Protein AF-A0A368Y839-F1 (afdb_monomer)

Organism: NCBI:txid545864

Radius of gyration: 21.65 Å; Cα contacts (8 Å, |Δi|>4): 217; chains: 1; bounding box: 53×49×55 Å

pLDDT: mean 88.5, std 9.34, range [41.69, 97.88]

Solvent-accessible surface area (backbone atoms only — not comparable to full-atom values): 11152 Å² total; per-residue (Å²): 129,53,71,69,50,65,66,44,42,80,58,45,53,60,52,37,51,54,13,43,49,46,22,47,50,38,22,49,54,10,44,69,54,5,47,62,51,4,51,52,36,11,57,40,46,46,76,68,96,53,79,86,80,58,61,70,68,59,59,51,47,18,53,52,30,47,51,50,36,52,47,36,63,68,52,53,53,68,57,48,27,48,42,42,64,68,70,41,58,79,94,58,62,52,53,54,59,52,25,43,18,52,28,47,11,38,45,40,15,25,56,40,14,54,45,45,34,52,26,54,54,38,42,73,73,68,44,82,62,29,66,61,53,41,55,50,45,54,56,51,52,43,54,53,34,31,65,55,45,45,63,32,34,82,64,70,28,78,25,38,50,39,47,48,53,59,52,42,73,71,45,91,45,72,68,44,33,52,52,53,50,52,52,54,51,51,51,52,50,49,52,52,48,53,50,53,51,51,53,51,51,53,51,51,54,49,52,57,54,52,59,59,71,73,60,126

Structure (mmCIF, N/CA/C/O backbone):
data_AF-A0A368Y839-F1
#
_entry.id   AF-A0A368Y839-F1
#
loop_
_atom_site.group_PDB
_atom_site.id
_atom_site.type_symbol
_atom_site.label_atom_id
_atom_site.label_alt_id
_atom_site.label_comp_id
_atom_site.label_asym_id
_atom_site.label_entity_id
_atom_site.label_seq_id
_atom_site.pdbx_PDB_ins_code
_atom_site.Cartn_x
_atom_site.Cartn_y
_atom_site.Cartn_z
_atom_site.occupancy
_atom_site.B_iso_or_equiv
_atom_site.auth_seq_id
_atom_site.auth_comp_id
_atom_site.auth_asym_id
_atom_site.auth_atom_id
_atom_site.pdbx_PDB_model_num
ATOM 1 N N . MET A 1 1 ? -29.069 7.620 16.663 1.00 74.31 1 MET A N 1
ATOM 2 C CA . MET A 1 1 ? -27.823 7.552 17.455 1.00 74.31 1 MET A CA 1
ATOM 3 C C . MET A 1 1 ? -28.184 7.674 18.919 1.00 74.31 1 MET A C 1
ATOM 5 O O . MET A 1 1 ? -28.973 8.555 19.243 1.00 74.31 1 MET A O 1
ATOM 9 N N . THR A 1 2 ? -27.661 6.806 19.779 1.00 88.62 2 THR A N 1
ATOM 10 C CA . THR A 1 2 ? -27.905 6.905 21.225 1.00 88.62 2 THR A CA 1
ATOM 11 C C . THR A 1 2 ? -26.911 7.850 21.912 1.00 88.62 2 THR A C 1
ATOM 13 O O . THR A 1 2 ? -25.874 8.217 21.353 1.00 88.62 2 THR A O 1
ATOM 16 N N . GLN A 1 3 ? -27.207 8.216 23.161 1.00 89.25 3 GLN A N 1
ATOM 17 C CA . GLN A 1 3 ? -26.300 8.982 24.022 1.00 89.25 3 GLN A CA 1
ATOM 18 C C . GLN A 1 3 ? -24.966 8.250 24.267 1.00 89.25 3 GLN A C 1
ATOM 20 O O . GLN A 1 3 ? -23.930 8.902 24.372 1.00 89.25 3 GLN A O 1
ATOM 25 N N . ALA A 1 4 ? -24.965 6.911 24.271 1.00 87.62 4 ALA A N 1
ATOM 26 C CA . ALA A 1 4 ? -23.755 6.105 24.438 1.00 87.62 4 ALA A CA 1
ATOM 27 C C . ALA A 1 4 ? -22.767 6.299 23.274 1.00 87.62 4 ALA A C 1
ATOM 29 O O . ALA A 1 4 ? -21.567 6.455 23.495 1.00 87.62 4 ALA A O 1
ATOM 30 N N . LEU A 1 5 ? -23.264 6.366 22.034 1.00 89.38 5 LEU A N 1
ATOM 31 C CA . LEU A 1 5 ? -22.425 6.654 20.868 1.00 89.38 5 LEU A CA 1
ATOM 32 C C . LEU A 1 5 ? -21.854 8.077 20.924 1.00 89.38 5 LEU A C 1
ATOM 34 O O . LEU A 1 5 ? -20.666 8.272 20.676 1.00 89.38 5 LEU A O 1
ATOM 38 N N . LEU A 1 6 ? -22.677 9.062 21.293 1.00 90.81 6 LEU A N 1
ATOM 39 C CA . LEU A 1 6 ? -22.235 10.455 21.426 1.00 90.81 6 LEU A CA 1
ATOM 40 C C . LEU A 1 6 ? -21.144 10.620 22.493 1.00 90.81 6 LEU A C 1
ATOM 42 O O . LEU A 1 6 ? -20.219 11.400 22.294 1.00 90.81 6 LEU A O 1
ATOM 46 N N . GLN A 1 7 ? -21.208 9.856 23.585 1.00 92.19 7 GLN A N 1
ATOM 47 C CA . GLN A 1 7 ? -20.172 9.838 24.622 1.00 92.19 7 GLN A CA 1
ATOM 48 C C . GLN A 1 7 ? -18.902 9.089 24.193 1.00 92.19 7 GLN A C 1
ATOM 50 O O . GLN A 1 7 ? -17.809 9.429 24.642 1.00 92.19 7 GLN A O 1
ATOM 55 N N . ALA A 1 8 ? -19.019 8.092 23.311 1.00 89.94 8 ALA A N 1
ATOM 56 C CA . ALA A 1 8 ? -17.878 7.334 22.805 1.00 89.94 8 ALA A CA 1
ATOM 57 C C . ALA A 1 8 ? -17.066 8.103 21.745 1.00 89.94 8 ALA A C 1
ATOM 59 O O . ALA A 1 8 ? -15.846 7.943 21.673 1.00 89.94 8 ALA A O 1
ATOM 60 N N . LEU A 1 9 ? -17.716 8.949 20.934 1.00 92.38 9 LEU A N 1
ATOM 61 C CA . LEU A 1 9 ? -17.086 9.667 19.816 1.00 92.38 9 LEU A CA 1
ATOM 62 C C . LEU A 1 9 ? -15.871 10.536 20.209 1.00 92.38 9 LEU A C 1
ATOM 64 O O . LEU A 1 9 ? -14.848 10.418 19.533 1.00 92.38 9 LEU A O 1
ATOM 68 N N . PRO A 1 10 ? -15.906 11.352 21.283 1.00 94.88 10 PRO A N 1
ATOM 69 C CA . PRO A 1 10 ? -14.770 12.186 21.685 1.00 94.88 10 PRO A CA 1
ATOM 70 C C . PRO A 1 10 ? -13.495 11.401 22.003 1.00 94.88 10 PRO A C 1
ATOM 72 O O . PRO A 1 10 ? -12.397 11.922 21.828 1.00 94.88 10 PRO A O 1
ATOM 75 N N . VAL A 1 11 ? -13.628 10.150 22.451 1.00 93.94 11 VAL A N 1
ATOM 76 C CA . VAL A 1 11 ? -12.491 9.250 22.692 1.00 93.94 11 VAL A CA 1
ATOM 77 C C . VAL A 1 11 ? -12.131 8.498 21.414 1.00 93.94 11 VAL A C 1
ATOM 79 O O . VAL A 1 11 ? -10.960 8.386 21.064 1.00 93.94 11 VAL A O 1
ATOM 82 N N . PHE A 1 12 ? -13.137 8.010 20.688 1.00 93.88 12 PHE A N 1
ATOM 83 C CA . PHE A 1 12 ? -12.944 7.229 19.474 1.00 93.88 12 PHE A CA 1
ATOM 84 C C . PHE A 1 12 ? -12.209 8.010 18.385 1.00 93.88 12 PHE A C 1
ATOM 86 O O . PHE A 1 12 ? -11.223 7.510 17.855 1.00 93.88 12 PHE A O 1
ATOM 93 N N . VAL A 1 13 ? -12.653 9.226 18.060 1.00 94.69 13 VAL A N 1
ATOM 94 C CA . VAL A 1 13 ? -12.118 10.028 16.949 1.00 94.69 13 VAL A CA 1
ATOM 95 C C . VAL A 1 13 ? -10.601 10.254 17.050 1.00 94.69 13 VAL A C 1
ATOM 97 O O . VAL A 1 13 ? -9.902 9.928 16.088 1.00 94.69 13 VAL A O 1
ATOM 100 N N . PRO A 1 14 ? -10.034 10.748 18.171 1.00 95.56 14 PRO A N 1
ATOM 101 C CA . PRO A 1 14 ? -8.587 10.937 18.271 1.00 95.56 14 PRO A CA 1
ATOM 102 C C . PRO A 1 14 ? -7.818 9.610 1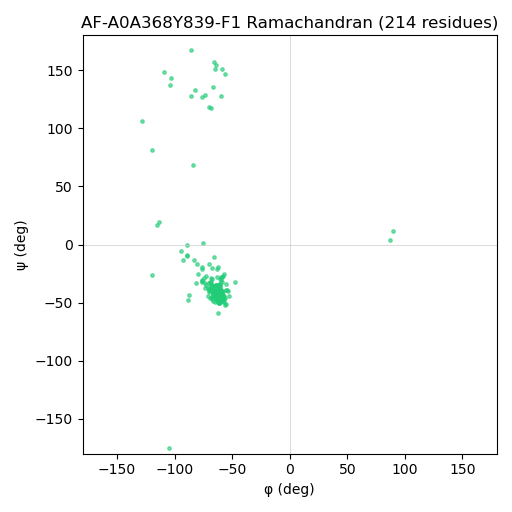8.286 1.00 95.56 14 PRO A C 1
ATOM 104 O O . PRO A 1 14 ? -6.736 9.526 17.700 1.00 95.56 14 PRO A O 1
ATOM 107 N N . THR A 1 15 ? -8.353 8.556 18.915 1.00 95.00 15 THR A N 1
ATOM 108 C CA . THR A 1 15 ? -7.714 7.230 18.904 1.00 95.00 15 THR A CA 1
ATOM 109 C C . THR A 1 15 ? -7.705 6.630 17.500 1.00 95.00 15 THR A C 1
ATOM 111 O O . THR A 1 15 ? -6.673 6.125 17.064 1.00 95.00 15 THR A O 1
ATOM 114 N N . PHE A 1 16 ? -8.813 6.736 16.770 1.00 95.38 16 PHE A N 1
ATOM 115 C CA . PHE A 1 16 ? -8.931 6.327 15.376 1.00 95.38 16 PHE A CA 1
ATOM 116 C C . PHE A 1 16 ? -7.973 7.123 14.486 1.00 95.38 16 PHE A C 1
ATOM 118 O O . PHE A 1 16 ? -7.276 6.531 13.672 1.00 95.38 16 PHE A O 1
ATOM 125 N N . GLY A 1 17 ? -7.859 8.440 14.688 1.00 95.00 17 GLY A N 1
ATOM 126 C CA . GLY A 1 17 ? -6.906 9.283 13.963 1.00 95.00 17 GLY A CA 1
ATOM 127 C C . GLY A 1 17 ? -5.453 8.841 14.157 1.00 95.00 17 GLY A C 1
ATOM 128 O O . GLY A 1 17 ? -4.720 8.703 13.182 1.00 95.00 17 GLY A O 1
ATOM 129 N N . ARG A 1 18 ? -5.037 8.533 15.393 1.00 95.56 18 ARG A N 1
ATOM 130 C CA . ARG A 1 18 ? -3.698 7.968 15.663 1.00 95.56 18 ARG A CA 1
ATOM 131 C C . ARG A 1 18 ? -3.508 6.604 15.013 1.00 95.56 18 ARG A C 1
ATOM 133 O O . ARG A 1 18 ? -2.449 6.328 14.466 1.00 95.56 18 ARG A O 1
ATOM 140 N N . ALA A 1 19 ? -4.531 5.764 15.051 1.00 94.69 19 ALA A N 1
ATOM 141 C CA . ALA A 1 19 ? -4.484 4.447 14.439 1.00 94.69 19 ALA A CA 1
ATOM 142 C C . ALA A 1 19 ? -4.390 4.533 12.906 1.00 94.69 19 ALA A C 1
ATOM 144 O O . ALA A 1 19 ? -3.638 3.781 12.299 1.00 94.69 19 ALA A O 1
ATOM 145 N N . LEU A 1 20 ? -5.050 5.516 12.290 1.00 94.69 20 LEU A N 1
ATOM 146 C CA . LEU A 1 20 ? -4.922 5.821 10.866 1.00 94.69 20 LEU A CA 1
ATOM 147 C C . LEU A 1 20 ? -3.503 6.288 10.496 1.00 94.69 20 LEU A C 1
ATOM 149 O O . LEU A 1 20 ? -3.015 5.951 9.418 1.00 94.69 20 LEU A O 1
ATOM 153 N N . LEU A 1 21 ? -2.811 7.014 11.384 1.00 95.44 21 LEU A N 1
ATOM 154 C CA . LEU A 1 21 ? -1.391 7.337 11.189 1.00 95.44 21 LEU A CA 1
ATOM 155 C C . LEU A 1 21 ? -0.525 6.073 11.148 1.00 95.44 21 LEU A C 1
ATOM 157 O O . LEU A 1 21 ? 0.392 6.009 10.338 1.00 95.44 21 LEU A O 1
ATOM 161 N N . VAL A 1 22 ? -0.856 5.043 11.933 1.00 95.62 22 VAL A N 1
ATOM 162 C CA . VAL A 1 22 ? -0.169 3.742 11.858 1.00 95.62 22 VAL A CA 1
ATOM 163 C C . VAL A 1 22 ? -0.399 3.080 10.495 1.00 95.62 22 VAL A C 1
ATOM 165 O O . VAL A 1 22 ? 0.548 2.557 9.911 1.00 95.62 22 VAL A O 1
ATOM 168 N N . ASN A 1 23 ? -1.612 3.142 9.924 1.00 95.38 23 ASN A N 1
ATOM 169 C CA . ASN A 1 23 ? -1.852 2.661 8.552 1.00 95.38 23 ASN A CA 1
ATOM 170 C C . ASN A 1 23 ? -0.962 3.394 7.528 1.00 95.38 23 ASN A C 1
ATOM 172 O O . ASN A 1 23 ? -0.376 2.760 6.648 1.00 95.38 23 ASN A O 1
ATOM 176 N N . LEU A 1 24 ? -0.836 4.720 7.657 1.00 95.06 24 LEU A N 1
ATOM 177 C CA . LEU A 1 24 ? 0.033 5.541 6.805 1.00 95.06 24 LEU A CA 1
ATOM 178 C C . LEU A 1 24 ? 1.510 5.164 6.966 1.00 95.06 24 LEU A C 1
ATOM 180 O O . LEU A 1 24 ? 2.213 4.993 5.975 1.00 95.06 24 LEU A O 1
ATOM 184 N N . GLU A 1 25 ? 1.971 4.971 8.197 1.00 96.62 25 GLU A N 1
ATOM 185 C CA . GLU A 1 25 ? 3.347 4.584 8.505 1.00 96.62 25 GLU A CA 1
ATOM 186 C C . GLU A 1 25 ? 3.693 3.195 7.946 1.00 96.62 25 GLU A C 1
ATOM 188 O O . GLU A 1 25 ? 4.740 3.009 7.325 1.00 96.62 25 GLU A O 1
ATOM 193 N N . ILE A 1 26 ? 2.796 2.215 8.092 1.00 96.44 26 ILE A N 1
ATOM 194 C CA . ILE A 1 26 ? 2.960 0.878 7.504 1.00 96.44 26 ILE A CA 1
ATOM 195 C C . ILE A 1 26 ? 3.078 0.972 5.982 1.00 96.44 26 ILE A C 1
ATOM 197 O O . ILE A 1 26 ? 3.977 0.365 5.397 1.00 96.44 26 ILE A O 1
ATOM 201 N N . ALA A 1 27 ? 2.201 1.744 5.338 1.00 96.75 27 ALA A N 1
ATOM 202 C CA . ALA A 1 27 ? 2.253 1.953 3.896 1.00 96.75 27 ALA A CA 1
ATOM 203 C C . ALA A 1 27 ? 3.535 2.683 3.462 1.00 96.75 27 ALA A C 1
ATOM 205 O O . ALA A 1 27 ? 4.080 2.374 2.402 1.00 96.75 27 ALA A O 1
ATOM 206 N N . ALA A 1 28 ? 4.048 3.610 4.275 1.00 96.88 28 ALA A N 1
ATOM 207 C CA . ALA A 1 28 ? 5.296 4.320 4.009 1.00 96.88 28 ALA A CA 1
ATOM 208 C C . ALA A 1 28 ? 6.504 3.380 4.078 1.00 96.88 28 ALA A C 1
ATOM 210 O O . ALA A 1 28 ? 7.321 3.378 3.159 1.00 96.88 28 ALA A O 1
ATOM 211 N N . HIS A 1 29 ? 6.582 2.520 5.096 1.00 97.44 29 HIS A N 1
ATOM 212 C CA . HIS A 1 29 ? 7.615 1.486 5.184 1.00 97.44 29 HIS A CA 1
ATOM 213 C C . HIS A 1 29 ? 7.531 0.492 4.022 1.00 97.44 29 HIS A C 1
ATOM 215 O O . HIS A 1 29 ? 8.543 0.174 3.396 1.00 97.44 29 HIS A O 1
ATOM 221 N N . ALA A 1 30 ? 6.319 0.044 3.685 1.00 97.50 30 ALA A N 1
ATOM 222 C CA . ALA A 1 30 ? 6.092 -0.837 2.548 1.00 97.50 30 ALA A CA 1
ATOM 223 C C . ALA A 1 30 ? 6.540 -0.193 1.229 1.00 97.50 30 ALA A C 1
ATOM 225 O O . ALA A 1 30 ? 7.180 -0.846 0.407 1.00 97.50 30 ALA A O 1
ATOM 226 N N . LEU A 1 31 ? 6.254 1.099 1.035 1.00 97.81 31 LEU A N 1
ATOM 227 C CA . LEU A 1 31 ? 6.698 1.853 -0.133 1.00 97.81 31 LEU A CA 1
ATOM 228 C C . LEU A 1 31 ? 8.219 2.025 -0.156 1.00 97.81 31 LEU A C 1
ATOM 230 O O . LEU A 1 31 ? 8.821 1.825 -1.205 1.00 97.81 31 LEU A O 1
ATOM 234 N N . ALA A 1 32 ? 8.845 2.349 0.977 1.00 97.62 32 ALA A N 1
ATOM 235 C CA . ALA A 1 32 ? 10.292 2.539 1.075 1.00 97.62 32 ALA A CA 1
ATOM 236 C C . ALA A 1 32 ? 11.080 1.285 0.660 1.00 97.62 32 ALA A C 1
ATOM 238 O O . ALA A 1 32 ? 12.157 1.402 0.082 1.00 97.62 32 ALA A O 1
ATOM 239 N N . ILE A 1 33 ? 10.526 0.095 0.906 1.00 97.38 33 ILE A N 1
ATOM 240 C CA . ILE A 1 33 ? 11.118 -1.191 0.510 1.00 97.38 33 ILE A CA 1
ATOM 241 C C . ILE A 1 33 ? 10.680 -1.586 -0.909 1.00 97.38 33 ILE A C 1
ATOM 243 O O . ILE A 1 33 ? 11.499 -1.970 -1.745 1.00 97.38 33 ILE A O 1
ATOM 247 N N . GLY A 1 34 ? 9.383 -1.488 -1.197 1.00 97.31 34 GLY A N 1
ATOM 248 C CA . GLY A 1 34 ? 8.789 -1.932 -2.455 1.00 97.31 34 GLY A CA 1
ATOM 249 C C . GLY A 1 34 ? 9.185 -1.077 -3.657 1.00 97.31 34 GLY A C 1
ATOM 250 O O . GLY A 1 34 ? 9.342 -1.612 -4.749 1.00 97.31 34 GLY A O 1
ATOM 251 N N . LEU A 1 35 ? 9.405 0.228 -3.472 1.00 97.25 35 LEU A N 1
ATOM 252 C CA . LEU A 1 35 ? 9.821 1.149 -4.532 1.00 97.25 35 LEU A CA 1
ATOM 253 C C . LEU A 1 35 ? 11.184 0.782 -5.137 1.00 97.25 35 LEU A C 1
ATOM 255 O O . LEU A 1 35 ? 11.219 0.513 -6.337 1.00 97.25 35 LEU A O 1
ATOM 259 N N . PRO A 1 36 ? 12.297 0.721 -4.380 1.00 97.88 36 PRO A N 1
ATOM 260 C CA . PRO A 1 36 ? 13.588 0.351 -4.957 1.00 97.88 36 PRO A CA 1
ATOM 261 C C . PRO A 1 36 ? 13.570 -1.067 -5.542 1.00 97.88 36 PRO A C 1
ATOM 263 O O . PRO A 1 36 ? 14.111 -1.281 -6.627 1.00 97.88 36 PRO A O 1
ATOM 266 N N . ALA A 1 37 ? 12.895 -2.017 -4.884 1.00 97.00 37 ALA A N 1
ATOM 267 C CA . ALA A 1 37 ? 12.754 -3.381 -5.391 1.00 97.00 37 ALA A CA 1
ATOM 268 C C . ALA A 1 37 ? 11.979 -3.427 -6.720 1.00 97.00 37 ALA A C 1
ATOM 270 O O . ALA A 1 37 ? 12.429 -4.050 -7.680 1.00 97.00 37 ALA A O 1
ATOM 271 N N . GLY A 1 38 ? 10.846 -2.729 -6.805 1.00 96.81 38 GLY A N 1
ATOM 272 C CA . GLY A 1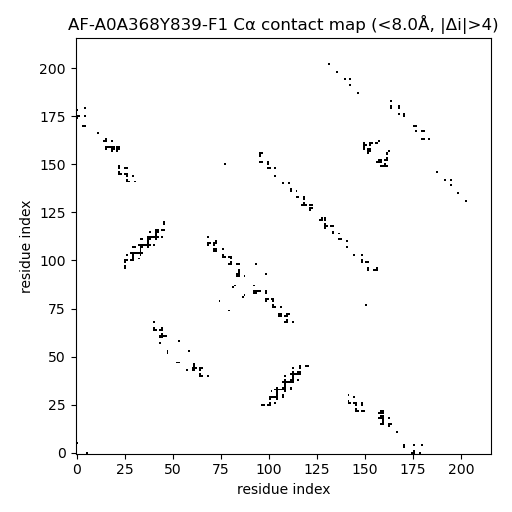 38 ? 10.023 -2.651 -8.009 1.00 96.81 38 GLY A CA 1
ATOM 273 C C . GLY A 1 38 ? 10.722 -1.933 -9.159 1.00 96.81 38 GLY A C 1
ATOM 274 O O . GLY A 1 38 ? 10.649 -2.393 -10.296 1.00 96.81 38 GLY A O 1
ATOM 275 N N . LEU A 1 39 ? 11.470 -0.861 -8.876 1.00 96.00 39 LEU A N 1
ATOM 276 C CA . LEU A 1 39 ? 12.291 -0.176 -9.877 1.00 96.00 39 LEU A CA 1
ATOM 277 C C . LEU A 1 39 ? 13.387 -1.097 -10.430 1.00 96.00 39 LEU A C 1
ATOM 279 O O . LEU A 1 39 ? 13.559 -1.188 -11.646 1.00 96.00 39 LEU A O 1
ATOM 283 N N . ALA A 1 40 ? 14.096 -1.815 -9.555 1.00 95.50 40 ALA A N 1
ATOM 284 C CA . ALA A 1 40 ? 15.131 -2.761 -9.959 1.00 95.50 40 ALA A CA 1
ATOM 285 C C . ALA A 1 40 ? 14.553 -3.912 -10.800 1.00 95.50 40 ALA A C 1
ATOM 287 O O . ALA A 1 40 ? 15.068 -4.208 -11.879 1.00 95.50 40 ALA A O 1
ATOM 288 N N . LEU A 1 41 ? 13.452 -4.524 -10.350 1.00 95.44 41 LEU A N 1
ATOM 289 C CA . LEU A 1 41 ? 12.772 -5.602 -11.071 1.00 95.44 41 LEU A CA 1
ATOM 290 C C . LEU A 1 41 ? 12.220 -5.124 -12.419 1.00 95.44 41 LEU A C 1
ATOM 292 O O . LEU A 1 41 ? 12.483 -5.758 -13.437 1.00 95.44 41 LEU A O 1
ATOM 296 N N . GLY A 1 42 ? 11.525 -3.986 -12.457 1.00 94.00 42 GLY A N 1
ATOM 297 C CA . GLY A 1 42 ? 10.980 -3.418 -13.692 1.00 94.00 42 GLY A CA 1
ATOM 298 C C . GLY A 1 42 ? 12.066 -3.080 -14.715 1.00 94.00 42 GLY A C 1
ATOM 299 O O . GLY A 1 42 ? 11.903 -3.346 -15.907 1.00 94.00 42 GLY A O 1
ATOM 300 N N . TRP A 1 43 ? 13.217 -2.574 -14.260 1.00 91.50 43 TRP A N 1
ATOM 301 C CA . TRP A 1 43 ? 14.366 -2.324 -15.130 1.00 91.50 43 TRP A CA 1
ATOM 302 C C . TRP A 1 43 ? 14.980 -3.616 -15.684 1.00 91.50 43 TRP A C 1
ATOM 304 O O . TRP A 1 43 ? 15.301 -3.676 -16.872 1.00 91.50 43 TRP A O 1
ATOM 314 N N . LEU A 1 44 ? 15.112 -4.662 -14.860 1.00 91.94 44 LEU A N 1
ATOM 315 C CA . LEU A 1 44 ? 15.614 -5.972 -15.294 1.00 91.94 44 LEU A CA 1
ATOM 316 C C . LEU A 1 44 ? 14.655 -6.663 -16.273 1.00 91.94 44 LEU A C 1
ATOM 318 O O . LEU A 1 44 ? 15.114 -7.314 -17.210 1.00 91.94 44 LEU A O 1
ATOM 322 N N . CYS A 1 45 ? 13.344 -6.491 -16.090 1.00 91.12 45 CYS A N 1
ATOM 323 C CA . CYS A 1 45 ? 12.310 -6.993 -16.997 1.00 91.12 45 CYS A CA 1
ATOM 324 C C . CYS A 1 45 ? 12.266 -6.249 -18.338 1.00 91.12 45 CYS A C 1
ATOM 326 O O . CYS A 1 45 ? 11.667 -6.747 -19.291 1.00 91.12 45 CYS A O 1
ATOM 328 N N . CYS A 1 46 ? 12.869 -5.061 -18.435 1.00 86.50 46 CYS A N 1
ATOM 329 C CA . CYS A 1 46 ? 12.798 -4.249 -19.640 1.00 86.50 46 CYS A CA 1
ATOM 330 C C . CYS A 1 46 ? 13.567 -4.917 -20.795 1.00 86.50 46 CYS A C 1
ATOM 332 O O . CYS A 1 46 ? 14.791 -5.075 -20.703 1.00 86.50 46 CYS A O 1
ATOM 334 N N . PRO A 1 47 ? 12.900 -5.288 -21.908 1.00 76.75 47 PRO A N 1
ATOM 335 C CA . PRO A 1 47 ? 13.578 -5.935 -23.025 1.00 76.75 47 PRO A CA 1
ATOM 336 C C . PRO A 1 47 ? 14.606 -4.985 -23.662 1.00 76.75 47 PRO A C 1
ATOM 338 O O . PRO A 1 47 ? 14.461 -3.767 -23.562 1.00 76.75 47 PRO A O 1
ATOM 341 N N . PRO A 1 48 ? 15.664 -5.476 -24.320 1.00 71.81 48 PRO A N 1
ATOM 342 C CA . PRO A 1 48 ? 16.559 -4.628 -25.107 1.00 71.81 48 PRO A CA 1
ATOM 343 C C . PRO A 1 48 ? 15.851 -3.995 -26.313 1.00 71.81 48 PRO A C 1
ATOM 345 O O . PRO A 1 48 ? 14.969 -4.610 -26.902 1.00 71.81 48 PRO A O 1
ATOM 348 N N . ALA A 1 49 ? 16.309 -2.812 -26.739 1.00 69.19 49 ALA A N 1
ATOM 349 C CA . ALA A 1 49 ? 15.909 -2.225 -28.026 1.00 69.19 49 ALA A CA 1
ATOM 350 C C . ALA A 1 49 ? 16.443 -3.034 -29.229 1.00 69.19 49 ALA A C 1
ATOM 352 O O . ALA A 1 49 ? 15.795 -3.099 -30.266 1.00 69.19 49 ALA A O 1
ATOM 353 N N . ALA A 1 50 ? 17.598 -3.693 -29.067 1.00 70.62 50 ALA A N 1
ATOM 354 C CA . ALA A 1 50 ? 18.198 -4.591 -30.052 1.00 70.62 50 ALA A CA 1
ATOM 355 C C . ALA A 1 50 ? 18.538 -5.948 -29.392 1.00 70.62 50 ALA A C 1
ATOM 357 O O . ALA A 1 50 ? 19.503 -6.026 -28.624 1.00 70.62 50 ALA A O 1
ATOM 358 N N . PRO A 1 51 ? 17.782 -7.031 -29.661 1.00 63.50 51 PRO A N 1
ATOM 359 C CA . PRO A 1 51 ? 17.950 -8.336 -29.004 1.00 63.50 51 PRO A CA 1
ATOM 360 C C . PRO A 1 51 ? 19.341 -8.964 -29.167 1.00 63.50 51 PRO A C 1
ATOM 362 O O . PRO A 1 51 ? 19.785 -9.716 -28.296 1.00 63.50 51 PRO A O 1
ATOM 365 N N . ALA A 1 52 ? 20.028 -8.644 -30.268 1.00 66.31 52 ALA A N 1
ATOM 366 C CA . ALA A 1 52 ? 21.351 -9.164 -30.605 1.00 66.31 52 ALA A CA 1
ATOM 367 C C . ALA A 1 52 ? 22.498 -8.517 -29.804 1.00 66.31 52 ALA A C 1
ATOM 369 O O . ALA A 1 52 ? 23.564 -9.109 -29.687 1.00 66.31 52 ALA A O 1
ATOM 370 N N . ALA A 1 53 ? 22.282 -7.337 -29.212 1.00 65.38 53 ALA A N 1
ATOM 371 C CA . ALA A 1 53 ? 23.339 -6.542 -28.581 1.00 65.38 53 ALA A CA 1
ATOM 372 C C . ALA A 1 53 ? 23.572 -6.859 -27.091 1.00 65.38 53 ALA A C 1
ATOM 374 O O . ALA A 1 53 ? 24.408 -6.222 -26.452 1.00 65.38 53 ALA A O 1
ATOM 375 N N . TRP A 1 54 ? 22.817 -7.790 -26.494 1.00 69.06 54 TRP A N 1
ATOM 376 C CA . TRP A 1 54 ? 22.924 -8.079 -25.061 1.00 69.06 54 TRP A CA 1
ATOM 377 C C . TRP A 1 54 ? 23.686 -9.370 -24.750 1.00 69.06 54 TRP A C 1
ATOM 379 O O . TRP A 1 54 ? 23.399 -10.417 -25.341 1.00 69.06 54 TRP A O 1
ATOM 389 N N . PRO A 1 55 ? 24.569 -9.337 -23.734 1.00 78.31 55 PRO A N 1
ATOM 390 C CA . PRO A 1 55 ? 25.146 -10.539 -23.151 1.00 78.31 55 PRO A CA 1
ATOM 391 C C . PRO A 1 55 ? 24.068 -11.512 -22.647 1.00 78.31 55 PRO A C 1
ATOM 393 O O . PRO A 1 55 ? 23.029 -11.099 -22.123 1.00 78.31 55 PRO A O 1
ATOM 396 N N . GLY A 1 56 ? 24.335 -12.819 -22.733 1.00 79.25 56 GLY A N 1
ATOM 397 C CA . GLY A 1 56 ? 23.406 -13.872 -22.296 1.00 79.25 56 GLY A CA 1
ATOM 398 C C . GLY A 1 56 ? 22.938 -13.746 -20.838 1.00 79.25 56 GLY A C 1
ATOM 399 O O . GLY A 1 56 ? 21.767 -14.001 -20.557 1.00 79.25 56 GLY A O 1
ATOM 400 N N . TRP A 1 57 ? 23.800 -13.263 -19.934 1.00 82.06 57 TRP A N 1
ATOM 401 C CA . TRP A 1 57 ? 23.471 -13.069 -18.514 1.00 82.06 57 TRP A CA 1
ATOM 402 C C . TRP A 1 57 ? 22.315 -12.086 -18.299 1.00 82.06 57 TRP A C 1
ATOM 404 O O . TRP A 1 57 ? 21.482 -12.284 -17.419 1.00 82.06 57 TRP A O 1
ATOM 414 N N . ARG A 1 58 ? 22.195 -11.053 -19.141 1.00 81.31 58 ARG A N 1
ATOM 415 C CA . ARG A 1 58 ? 21.154 -10.033 -18.981 1.00 81.31 58 ARG A CA 1
ATOM 416 C C . ARG A 1 58 ? 19.781 -10.547 -19.431 1.00 81.31 58 ARG A C 1
ATOM 418 O O . ARG A 1 58 ? 18.770 -10.199 -18.830 1.00 81.31 58 ARG A O 1
ATOM 425 N N . ARG A 1 59 ? 19.747 -11.456 -20.417 1.00 82.00 59 ARG A N 1
ATOM 426 C CA . ARG A 1 59 ? 18.531 -12.202 -20.802 1.00 82.00 59 ARG A CA 1
ATOM 427 C C . ARG A 1 59 ? 18.076 -13.159 -19.701 1.00 82.00 59 ARG A C 1
ATOM 429 O O . ARG A 1 59 ? 16.879 -13.254 -19.443 1.00 82.00 59 ARG A O 1
ATOM 436 N N . LEU A 1 60 ? 19.017 -13.846 -19.052 1.00 87.38 60 LEU A N 1
ATOM 437 C CA . LEU A 1 60 ? 18.716 -14.703 -17.906 1.00 87.38 60 LEU A CA 1
ATOM 438 C C . LEU A 1 60 ? 18.141 -13.878 -16.746 1.00 87.38 60 LEU A C 1
ATOM 440 O O . LEU A 1 60 ? 17.064 -14.204 -16.255 1.00 87.38 60 LEU A O 1
ATOM 444 N N . ASN A 1 61 ? 18.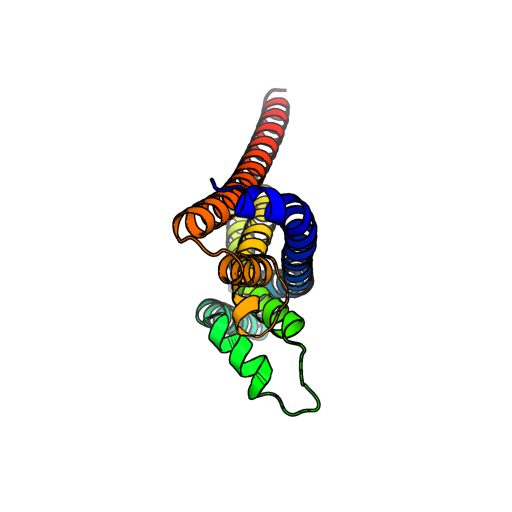793 -12.769 -16.385 1.00 88.81 61 ASN A N 1
ATOM 445 C CA . ASN A 1 61 ? 18.330 -11.887 -15.313 1.00 88.81 61 ASN A CA 1
ATOM 446 C C . ASN A 1 61 ? 16.921 -11.339 -15.569 1.00 88.81 61 ASN A C 1
ATOM 448 O O . ASN A 1 61 ? 16.118 -11.307 -14.644 1.00 88.81 61 ASN A O 1
ATOM 452 N N . GLY A 1 62 ? 16.593 -10.964 -16.811 1.00 89.62 62 GLY A N 1
ATOM 453 C CA . GLY A 1 62 ? 15.243 -10.508 -17.154 1.00 89.62 62 GLY A CA 1
ATOM 454 C C . GLY A 1 62 ? 14.175 -11.591 -16.981 1.00 89.62 62 GLY A C 1
ATOM 455 O O . GLY A 1 62 ? 13.100 -11.313 -16.457 1.00 89.62 62 GLY A O 1
ATOM 456 N N . ARG A 1 63 ? 14.475 -12.848 -17.339 1.00 90.50 63 ARG A N 1
ATOM 457 C CA . ARG A 1 63 ? 13.558 -13.982 -17.107 1.00 90.50 63 ARG A CA 1
ATOM 458 C C . ARG A 1 63 ? 13.371 -14.272 -15.622 1.00 90.50 63 ARG A C 1
ATOM 460 O O . ARG A 1 63 ? 12.245 -14.495 -15.189 1.00 90.50 63 ARG A O 1
ATOM 467 N N . VAL A 1 64 ? 14.459 -14.251 -14.853 1.00 94.25 64 VAL A N 1
ATOM 468 C CA . VAL A 1 64 ? 14.408 -14.437 -13.397 1.00 94.25 64 VAL A CA 1
ATOM 469 C C . VAL A 1 64 ? 13.589 -13.320 -12.753 1.00 94.25 64 VAL A C 1
ATOM 471 O O . VAL A 1 64 ? 12.677 -13.613 -11.989 1.00 94.25 64 VAL A O 1
ATOM 474 N N . ALA A 1 65 ? 13.839 -12.058 -13.113 1.00 94.50 65 ALA A N 1
ATOM 475 C CA . ALA A 1 65 ? 13.081 -10.915 -12.611 1.00 94.50 65 ALA A CA 1
ATOM 476 C C . ALA A 1 65 ? 11.587 -11.023 -12.952 1.00 94.50 65 ALA A C 1
ATOM 478 O O . ALA A 1 65 ? 10.753 -10.837 -12.070 1.00 94.50 65 ALA A O 1
ATOM 479 N N . ALA A 1 66 ? 11.239 -11.407 -14.184 1.00 94.00 66 ALA A N 1
ATOM 480 C CA . ALA A 1 66 ? 9.849 -11.625 -14.583 1.00 94.00 66 ALA A CA 1
ATOM 481 C C . ALA A 1 66 ? 9.183 -12.753 -13.775 1.00 94.00 66 ALA A C 1
ATOM 483 O O . ALA A 1 66 ? 8.035 -12.614 -13.354 1.00 94.00 66 ALA A O 1
ATOM 484 N N . GLY A 1 67 ? 9.911 -13.842 -13.506 1.00 96.00 67 GLY A N 1
ATOM 485 C CA . GLY A 1 67 ? 9.453 -14.921 -12.630 1.00 96.00 67 GLY A CA 1
ATOM 486 C C . GLY A 1 67 ? 9.219 -14.453 -11.191 1.00 96.00 67 GLY A C 1
ATOM 487 O O . GLY A 1 67 ? 8.183 -14.765 -10.607 1.00 96.00 67 GLY A O 1
ATOM 488 N N . VAL A 1 68 ? 10.132 -13.646 -10.640 1.00 95.69 68 VAL A N 1
ATOM 489 C CA . VAL A 1 68 ? 9.982 -13.041 -9.307 1.00 95.69 68 VAL A CA 1
ATOM 490 C C . VAL A 1 68 ? 8.760 -12.124 -9.263 1.00 95.69 68 VAL A C 1
ATOM 492 O O . VAL A 1 68 ? 7.934 -12.274 -8.371 1.00 95.69 68 VAL A O 1
ATOM 495 N N . VAL A 1 69 ? 8.584 -11.225 -10.235 1.00 95.81 69 VAL A N 1
ATOM 496 C CA . VAL A 1 69 ? 7.407 -10.340 -10.308 1.00 95.81 69 VAL A CA 1
ATOM 497 C C . VAL A 1 69 ? 6.112 -11.152 -10.388 1.00 95.81 69 VAL A C 1
ATOM 499 O O . VAL A 1 69 ? 5.162 -10.862 -9.661 1.00 95.81 69 VAL A O 1
ATOM 502 N N . ALA A 1 70 ? 6.077 -12.204 -11.211 1.00 95.25 70 ALA A N 1
ATOM 503 C CA . ALA A 1 70 ? 4.919 -13.086 -11.317 1.00 95.25 70 ALA A CA 1
ATOM 504 C C . ALA A 1 70 ? 4.591 -13.776 -9.983 1.00 95.25 70 ALA A C 1
ATOM 506 O O . ALA A 1 70 ? 3.421 -13.833 -9.606 1.00 95.25 70 ALA A O 1
ATOM 507 N N . LEU A 1 71 ? 5.610 -14.239 -9.252 1.00 94.56 71 LEU A N 1
ATOM 508 C CA . LEU A 1 71 ? 5.450 -14.837 -7.927 1.00 94.56 71 LEU A CA 1
ATOM 509 C C . LEU A 1 71 ? 4.922 -13.824 -6.904 1.00 94.56 71 LEU A C 1
ATOM 511 O O . LEU A 1 71 ? 3.943 -14.110 -6.219 1.00 94.56 71 LEU A O 1
ATOM 515 N N . LEU A 1 72 ? 5.529 -12.635 -6.825 1.00 93.88 72 LEU A N 1
ATOM 516 C CA . LEU A 1 72 ? 5.113 -11.572 -5.901 1.00 93.88 72 LEU A CA 1
ATOM 517 C C . LEU A 1 72 ? 3.668 -11.123 -6.158 1.00 93.88 72 LEU A C 1
ATOM 519 O O . LEU A 1 72 ? 2.941 -10.823 -5.217 1.00 93.88 72 LEU A O 1
ATOM 523 N N . ARG A 1 73 ? 3.238 -11.117 -7.423 1.00 91.81 73 ARG A N 1
ATOM 524 C CA . ARG A 1 73 ? 1.859 -10.808 -7.821 1.00 91.81 73 ARG A CA 1
ATOM 525 C C . ARG A 1 73 ? 0.873 -11.926 -7.481 1.00 91.81 73 ARG A C 1
ATOM 527 O O . ARG A 1 73 ? -0.284 -11.644 -7.191 1.00 91.81 73 ARG A O 1
ATOM 534 N N . ALA A 1 74 ? 1.307 -13.181 -7.570 1.00 92.62 74 ALA A N 1
ATOM 535 C CA . ALA A 1 74 ? 0.468 -14.342 -7.290 1.00 92.62 74 ALA A CA 1
ATOM 536 C C . ALA A 1 74 ? 0.316 -14.619 -5.787 1.00 92.62 74 ALA A C 1
ATOM 538 O O . ALA A 1 74 ? -0.675 -15.221 -5.379 1.00 92.62 74 ALA A O 1
ATOM 539 N N . ALA A 1 75 ? 1.285 -14.199 -4.969 1.00 89.44 75 ALA A N 1
ATOM 540 C CA . ALA A 1 75 ? 1.295 -14.450 -3.535 1.00 89.44 75 ALA A CA 1
ATOM 541 C C . ALA A 1 75 ? 0.209 -13.628 -2.808 1.00 89.44 75 ALA A C 1
ATOM 543 O O . ALA A 1 75 ? 0.275 -12.396 -2.789 1.00 89.44 75 ALA A O 1
ATOM 544 N N . PRO A 1 76 ? -0.772 -14.271 -2.146 1.00 88.25 76 PRO A N 1
ATOM 545 C CA . PRO A 1 76 ? -1.740 -13.547 -1.334 1.00 88.25 76 PRO A CA 1
ATOM 546 C C . PRO A 1 76 ? -1.055 -12.904 -0.122 1.00 88.25 76 PRO A C 1
ATOM 548 O O . PRO A 1 76 ? -0.283 -13.562 0.579 1.00 88.25 76 PRO A O 1
ATOM 551 N N . ALA A 1 77 ? -1.377 -11.643 0.181 1.00 86.81 77 ALA A N 1
ATOM 552 C CA . ALA A 1 77 ? -0.720 -10.893 1.259 1.00 86.81 77 ALA A CA 1
ATOM 553 C C . ALA A 1 77 ? -0.793 -11.603 2.626 1.00 86.81 77 ALA A C 1
ATOM 555 O O . ALA A 1 77 ? 0.199 -11.642 3.351 1.00 86.81 77 ALA A O 1
ATOM 556 N N . PHE A 1 78 ? -1.928 -12.236 2.951 1.00 85.38 78 PHE A N 1
ATOM 557 C CA . PHE A 1 78 ? -2.089 -12.981 4.204 1.00 85.38 78 PHE A CA 1
ATOM 558 C C . PHE A 1 78 ? -1.143 -14.190 4.304 1.00 85.38 78 PHE A C 1
ATOM 560 O O . PHE A 1 78 ? -0.656 -14.495 5.390 1.00 85.38 78 PHE A O 1
ATOM 567 N N . VAL A 1 79 ? -0.849 -14.860 3.180 1.00 88.25 79 VAL A N 1
ATOM 568 C CA . VAL A 1 79 ? 0.091 -15.992 3.137 1.00 88.25 79 VAL A CA 1
ATOM 569 C C . VAL A 1 79 ? 1.497 -15.490 3.426 1.00 88.25 79 VAL A C 1
ATOM 571 O O . VAL A 1 79 ? 2.202 -16.073 4.245 1.00 88.25 79 VAL A O 1
ATOM 574 N N . VAL A 1 80 ? 1.886 -14.373 2.806 1.00 88.88 80 VAL A N 1
ATOM 575 C CA . VAL A 1 80 ? 3.194 -13.749 3.039 1.00 88.88 80 VAL A CA 1
ATOM 576 C C . VAL A 1 80 ? 3.339 -13.346 4.506 1.00 88.88 80 VAL A C 1
ATOM 578 O O . VAL A 1 80 ? 4.334 -13.691 5.137 1.00 88.88 80 VAL A O 1
ATOM 581 N N . MET A 1 81 ? 2.324 -12.697 5.084 1.00 89.00 81 MET A N 1
ATOM 582 C CA . MET A 1 81 ? 2.305 -12.350 6.509 1.00 89.00 81 MET A CA 1
ATOM 583 C C . MET A 1 81 ? 2.446 -13.588 7.404 1.00 89.00 81 MET A C 1
ATOM 585 O O . MET A 1 81 ? 3.251 -13.581 8.333 1.00 89.00 81 MET A O 1
ATOM 589 N N . TYR A 1 82 ? 1.692 -14.656 7.122 1.00 87.62 82 TYR A N 1
ATOM 590 C CA . TYR A 1 82 ? 1.739 -15.894 7.900 1.00 87.62 82 TYR A CA 1
ATOM 591 C C . TYR A 1 82 ? 3.135 -16.526 7.882 1.00 87.62 82 TYR A C 1
ATOM 593 O O . TYR A 1 82 ? 3.664 -16.857 8.942 1.00 87.62 82 TYR A O 1
ATOM 601 N N . VAL A 1 83 ? 3.751 -16.636 6.700 1.00 87.81 83 VAL A N 1
ATOM 602 C CA . VAL A 1 83 ? 5.113 -17.166 6.528 1.00 87.81 83 VAL A CA 1
ATOM 603 C C . VAL A 1 83 ? 6.129 -16.317 7.289 1.00 87.81 83 VAL A C 1
ATOM 605 O O . VAL A 1 83 ? 6.950 -16.865 8.019 1.00 87.81 83 VAL A O 1
ATOM 608 N N . LEU A 1 84 ? 6.053 -14.989 7.176 1.00 87.69 84 LEU A N 1
ATOM 609 C CA . LEU A 1 84 ? 6.964 -14.081 7.875 1.00 87.69 84 LEU A CA 1
ATOM 610 C C . LEU A 1 84 ? 6.875 -14.220 9.401 1.00 87.69 84 LEU A C 1
ATOM 612 O O . LEU A 1 84 ? 7.893 -14.152 10.081 1.00 87.69 84 LEU A O 1
ATOM 616 N N . LEU A 1 85 ? 5.678 -14.444 9.940 1.00 86.81 85 LEU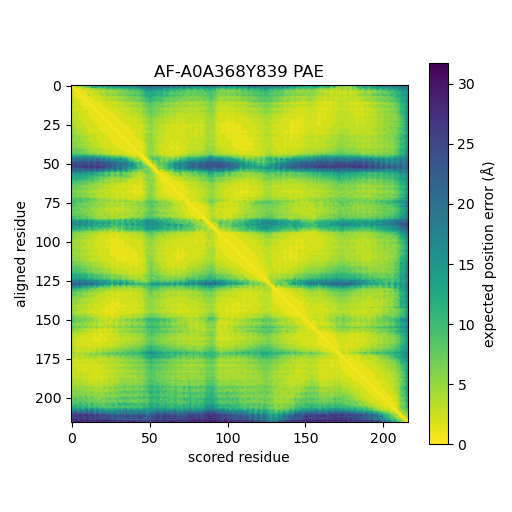 A N 1
ATOM 617 C CA . LEU A 1 85 ? 5.481 -14.570 11.384 1.00 86.81 85 LEU A CA 1
ATOM 618 C C . LEU A 1 85 ? 5.807 -15.961 11.937 1.00 86.81 85 LEU A C 1
ATOM 620 O O . LEU A 1 85 ? 6.258 -16.054 13.075 1.00 86.81 85 LEU A O 1
ATOM 624 N N . HIS A 1 86 ? 5.577 -17.028 11.168 1.00 86.00 86 HIS A N 1
ATOM 625 C CA . HIS A 1 86 ? 5.583 -18.395 11.711 1.00 86.00 86 HIS A CA 1
ATOM 626 C C . HIS A 1 86 ? 6.625 -19.323 11.085 1.00 86.00 86 HIS A C 1
ATOM 628 O O . HIS A 1 86 ? 7.046 -20.278 11.730 1.00 86.00 86 HIS A O 1
ATOM 634 N N . ALA A 1 87 ? 7.046 -19.078 9.843 1.00 83.25 87 ALA A N 1
ATOM 635 C CA . ALA A 1 87 ? 8.002 -19.945 9.151 1.00 83.25 87 ALA A CA 1
ATOM 636 C C . ALA A 1 87 ? 9.460 -19.488 9.327 1.00 83.25 87 ALA A C 1
ATOM 638 O O . ALA A 1 87 ? 10.388 -20.232 9.009 1.00 83.25 87 ALA A O 1
ATOM 639 N N . LEU A 1 88 ? 9.679 -18.267 9.820 1.00 81.38 88 LEU A N 1
ATOM 640 C CA . LEU A 1 88 ? 11.012 -17.748 10.097 1.00 81.38 88 LEU A CA 1
ATOM 641 C C . LEU A 1 88 ? 11.511 -18.245 11.462 1.00 81.38 88 LEU A C 1
ATOM 643 O O . LEU A 1 88 ? 10.818 -18.170 12.471 1.00 81.38 88 LEU A O 1
ATOM 647 N N . SER A 1 89 ? 12.754 -18.733 11.506 1.00 79.56 89 SER A N 1
ATOM 648 C CA . SER A 1 89 ? 13.439 -19.063 12.765 1.00 79.56 89 SER A CA 1
ATOM 649 C C . SER A 1 89 ? 13.532 -17.833 13.674 1.00 79.56 89 SER A C 1
ATOM 651 O O . SER A 1 89 ? 13.706 -16.736 13.151 1.00 79.56 89 SER A O 1
ATOM 653 N N . ALA A 1 90 ? 13.568 -18.009 14.999 1.00 77.62 90 ALA A N 1
ATOM 654 C CA . ALA A 1 90 ? 13.578 -16.917 15.987 1.00 77.62 90 ALA A CA 1
ATOM 655 C C . ALA A 1 90 ? 14.587 -15.774 15.715 1.00 77.62 90 ALA A C 1
ATOM 657 O O . ALA A 1 90 ? 14.287 -14.617 15.985 1.00 77.62 90 ALA A O 1
ATOM 658 N N . ARG A 1 91 ? 15.752 -16.064 15.113 1.00 82.06 91 ARG A N 1
ATOM 659 C CA . ARG A 1 91 ? 16.750 -15.047 14.703 1.00 82.06 91 ARG A CA 1
ATOM 660 C C . ARG A 1 91 ? 16.263 -14.053 13.633 1.00 82.06 91 ARG A C 1
ATOM 662 O O . ARG A 1 91 ? 16.855 -12.996 13.477 1.00 82.06 91 ARG A O 1
ATOM 669 N N . TRP A 1 92 ? 15.231 -14.420 12.876 1.00 82.12 92 TRP A N 1
ATOM 670 C CA . TRP A 1 92 ? 14.607 -13.632 11.809 1.00 82.12 92 TRP A CA 1
ATOM 671 C C . TRP A 1 92 ? 13.164 -13.262 12.164 1.00 82.12 92 TRP A C 1
ATOM 673 O O . TRP A 1 92 ? 12.384 -12.928 11.275 1.00 82.12 92 TRP A O 1
ATOM 683 N N . ALA A 1 93 ? 12.789 -13.366 13.443 1.00 82.62 93 ALA A N 1
ATOM 684 C CA . ALA A 1 93 ? 11.461 -12.992 13.890 1.00 82.62 93 ALA A CA 1
ATOM 685 C C . ALA A 1 93 ? 11.212 -11.514 13.571 1.00 82.62 93 ALA A C 1
ATOM 687 O O . ALA A 1 93 ? 12.010 -10.638 13.910 1.00 82.62 93 ALA A O 1
ATOM 688 N N . VAL A 1 94 ? 10.095 -11.247 12.907 1.00 87.56 94 VAL A N 1
ATOM 689 C CA . VAL A 1 94 ? 9.653 -9.896 12.572 1.00 87.56 94 VAL A CA 1
ATOM 690 C C . VAL A 1 94 ? 8.438 -9.533 13.412 1.00 87.56 94 VAL A C 1
ATOM 692 O O . VAL A 1 94 ? 7.632 -10.391 13.772 1.00 87.56 94 VAL A O 1
ATOM 695 N N . SER A 1 95 ? 8.289 -8.248 13.732 1.00 91.69 95 SER A N 1
ATOM 696 C CA . SER A 1 95 ? 7.079 -7.765 14.396 1.00 91.69 95 SER A CA 1
ATOM 697 C C . SER A 1 95 ? 5.862 -7.904 13.475 1.00 91.69 95 SER A C 1
ATOM 699 O O . SER A 1 95 ? 5.996 -7.903 12.250 1.00 91.69 95 SER A O 1
ATOM 701 N N . ALA A 1 96 ? 4.656 -7.952 14.049 1.00 90.75 96 ALA A N 1
ATOM 702 C CA . ALA A 1 96 ? 3.412 -7.963 13.276 1.00 90.75 96 ALA A CA 1
ATOM 703 C C . ALA A 1 96 ? 3.351 -6.796 12.274 1.00 90.75 96 ALA A C 1
ATOM 705 O O . ALA A 1 96 ? 3.050 -6.996 11.100 1.00 90.75 96 ALA A O 1
ATOM 706 N N . GLN A 1 97 ? 3.733 -5.591 12.708 1.00 92.31 97 GLN A N 1
ATOM 707 C CA . GLN A 1 97 ? 3.784 -4.403 11.854 1.00 92.31 97 GLN A CA 1
ATOM 708 C C . GLN A 1 97 ? 4.772 -4.567 10.688 1.00 92.31 97 GLN A C 1
ATOM 710 O O . GLN A 1 97 ? 4.436 -4.242 9.549 1.00 92.31 97 GLN A O 1
ATOM 715 N N . ALA A 1 98 ? 5.964 -5.111 10.951 1.00 93.19 98 ALA A N 1
ATOM 716 C CA . ALA A 1 98 ? 6.957 -5.384 9.917 1.00 93.19 98 ALA A CA 1
ATOM 717 C C . ALA A 1 98 ? 6.484 -6.472 8.941 1.00 93.19 98 ALA A C 1
ATOM 719 O O . ALA A 1 98 ? 6.6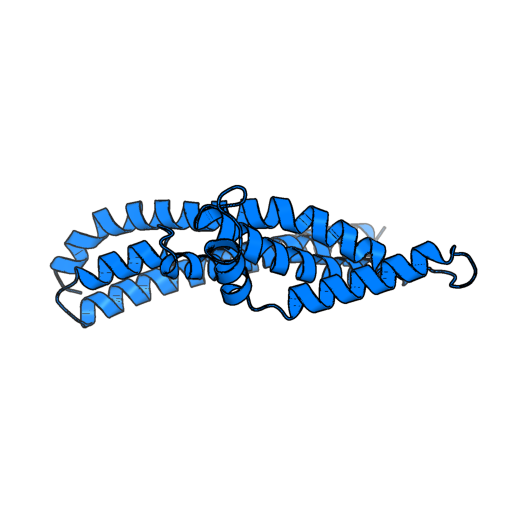97 -6.339 7.739 1.00 93.19 98 ALA A O 1
ATOM 720 N N . ALA A 1 99 ? 5.786 -7.504 9.423 1.00 93.44 99 ALA A N 1
ATOM 721 C CA . ALA A 1 99 ? 5.201 -8.536 8.572 1.00 93.44 99 ALA A CA 1
ATOM 722 C C . ALA A 1 99 ? 4.154 -7.956 7.605 1.00 93.44 99 ALA A C 1
ATOM 724 O O . ALA A 1 99 ? 4.186 -8.280 6.417 1.00 93.44 99 ALA A O 1
ATOM 725 N N . VAL A 1 100 ? 3.277 -7.051 8.071 1.00 94.69 100 VAL A N 1
ATOM 726 C CA . VAL A 1 100 ? 2.345 -6.322 7.186 1.00 94.69 100 VAL A CA 1
ATOM 727 C C . VAL A 1 100 ? 3.119 -5.478 6.176 1.00 94.69 100 VAL A C 1
ATOM 729 O O . VAL A 1 100 ? 2.849 -5.558 4.980 1.00 94.69 100 VAL A O 1
ATOM 732 N N . ALA A 1 101 ? 4.093 -4.686 6.634 1.00 95.94 101 ALA A N 1
ATOM 733 C CA . ALA A 1 101 ? 4.856 -3.797 5.763 1.00 95.94 101 ALA A CA 1
ATOM 734 C C . ALA A 1 101 ? 5.612 -4.568 4.668 1.00 95.94 101 ALA A C 1
ATOM 736 O O . ALA A 1 101 ? 5.577 -4.170 3.508 1.00 95.94 101 ALA A O 1
ATOM 737 N N . LEU A 1 102 ? 6.236 -5.699 5.002 1.00 95.06 102 LEU A N 1
ATOM 738 C CA . LEU A 1 102 ? 6.946 -6.559 4.051 1.00 95.06 102 LEU A CA 1
ATOM 739 C C . LEU A 1 102 ? 5.997 -7.257 3.070 1.00 95.06 102 LEU A C 1
ATOM 741 O O . LEU A 1 102 ? 6.292 -7.323 1.876 1.00 95.06 102 LEU A O 1
ATOM 745 N N . ALA A 1 103 ? 4.839 -7.730 3.536 1.00 94.81 103 ALA A N 1
ATOM 746 C CA . ALA A 1 103 ? 3.823 -8.303 2.655 1.00 94.81 103 ALA A CA 1
ATOM 747 C C . ALA A 1 103 ? 3.277 -7.264 1.661 1.00 94.81 103 ALA A C 1
ATOM 749 O O . ALA A 1 103 ? 3.132 -7.548 0.471 1.00 94.81 103 ALA A O 1
ATOM 750 N N . LEU A 1 104 ? 3.040 -6.033 2.118 1.00 96.31 104 LEU A N 1
ATOM 751 C CA . LEU A 1 104 ? 2.644 -4.924 1.250 1.00 96.31 104 LEU A CA 1
ATOM 752 C C . LEU A 1 104 ? 3.790 -4.466 0.334 1.00 96.31 104 LEU A C 1
ATOM 754 O O . LEU A 1 104 ? 3.534 -4.093 -0.810 1.00 96.31 104 LEU A O 1
ATOM 758 N N . ALA A 1 105 ? 5.046 -4.544 0.780 1.00 97.06 105 ALA A N 1
ATOM 759 C CA . ALA A 1 105 ? 6.214 -4.234 -0.041 1.00 97.06 105 ALA A CA 1
ATOM 760 C C . ALA A 1 105 ? 6.348 -5.196 -1.229 1.00 97.06 105 ALA A C 1
ATOM 762 O O . ALA A 1 105 ? 6.660 -4.749 -2.331 1.00 97.06 105 ALA A O 1
ATOM 763 N N . ALA A 1 106 ? 6.059 -6.489 -1.036 1.00 95.81 106 ALA A N 1
ATOM 764 C CA . ALA A 1 106 ? 6.012 -7.477 -2.116 1.00 95.81 106 ALA A CA 1
ATOM 765 C C . ALA A 1 106 ? 4.980 -7.096 -3.193 1.00 95.81 106 ALA A C 1
ATOM 767 O O . ALA A 1 106 ? 5.305 -7.061 -4.383 1.00 95.81 106 ALA A O 1
ATOM 768 N N . TYR A 1 107 ? 3.766 -6.728 -2.770 1.00 95.56 107 TYR A N 1
ATOM 769 C CA . TYR A 1 107 ? 2.724 -6.222 -3.666 1.00 95.56 107 TYR A CA 1
ATOM 770 C C . TYR A 1 107 ? 3.161 -4.938 -4.393 1.00 95.56 107 TYR A C 1
ATOM 772 O O . TYR A 1 107 ? 3.029 -4.832 -5.613 1.00 95.56 107 TYR A O 1
ATOM 780 N N . CYS A 1 108 ? 3.728 -3.977 -3.659 1.00 97.31 108 CYS A N 1
ATOM 781 C CA . CYS A 1 108 ? 4.222 -2.711 -4.198 1.00 97.31 108 CYS A CA 1
ATOM 782 C C . CYS A 1 108 ? 5.317 -2.925 -5.251 1.00 97.31 108 CYS A C 1
ATOM 784 O O . CYS A 1 108 ? 5.254 -2.341 -6.332 1.00 97.31 108 CYS A O 1
ATOM 786 N N . ALA A 1 109 ? 6.280 -3.807 -4.974 1.00 97.62 109 ALA A N 1
ATOM 787 C CA . ALA A 1 109 ? 7.366 -4.128 -5.890 1.00 97.62 109 ALA A CA 1
ATOM 788 C C . ALA A 1 109 ? 6.842 -4.715 -7.206 1.00 97.62 109 ALA A C 1
ATOM 790 O O . ALA A 1 109 ? 7.248 -4.261 -8.275 1.00 97.62 109 ALA A O 1
ATOM 791 N N . ALA A 1 110 ? 5.904 -5.666 -7.145 1.00 96.69 110 ALA A N 1
ATOM 792 C CA . ALA A 1 110 ? 5.273 -6.221 -8.341 1.00 96.69 110 ALA A CA 1
ATOM 793 C C . ALA A 1 110 ? 4.507 -5.148 -9.133 1.00 96.69 110 ALA A C 1
ATOM 795 O O . ALA A 1 110 ? 4.710 -4.999 -10.338 1.00 96.69 110 ALA A O 1
ATOM 796 N N . PHE A 1 111 ? 3.682 -4.349 -8.448 1.00 96.25 111 PHE A N 1
ATOM 797 C CA . PHE A 1 111 ? 2.893 -3.283 -9.069 1.00 96.25 111 PHE A CA 1
ATOM 798 C C . PHE A 1 111 ? 3.770 -2.246 -9.786 1.00 96.25 111 PHE A C 1
ATOM 800 O O . PHE A 1 111 ? 3.470 -1.838 -10.913 1.00 96.25 111 PHE A O 1
ATOM 807 N N . LEU A 1 112 ? 4.854 -1.813 -9.136 1.00 96.94 112 LEU A N 1
ATOM 808 C CA . LEU A 1 112 ? 5.773 -0.815 -9.675 1.00 96.94 112 LEU A CA 1
ATOM 809 C C . LEU A 1 112 ? 6.658 -1.376 -10.784 1.00 96.94 112 LEU A C 1
ATOM 811 O O . LEU A 1 112 ? 6.946 -0.642 -11.726 1.00 96.94 112 LEU A O 1
ATOM 815 N N . ALA A 1 113 ? 7.044 -2.652 -10.718 1.00 96.25 113 ALA A N 1
ATOM 816 C CA . ALA A 1 113 ? 7.762 -3.305 -11.806 1.00 96.25 113 ALA A CA 1
ATOM 817 C C . ALA A 1 113 ? 6.927 -3.312 -13.097 1.00 96.25 113 ALA A C 1
ATOM 819 O O . ALA A 1 113 ? 7.435 -2.925 -14.150 1.00 96.25 113 ALA A O 1
ATOM 820 N N . ASP A 1 114 ? 5.638 -3.657 -13.001 1.00 94.19 114 ASP A N 1
ATOM 821 C CA . ASP A 1 114 ? 4.704 -3.647 -14.134 1.00 94.19 114 ASP A CA 1
ATOM 822 C C . ASP A 1 114 ? 4.500 -2.222 -14.690 1.00 94.19 114 ASP A C 1
ATOM 824 O O . ASP A 1 114 ? 4.589 -1.999 -15.901 1.00 94.19 114 ASP A O 1
ATOM 828 N N . HIS A 1 115 ? 4.289 -1.229 -13.815 1.00 93.44 115 HIS A N 1
ATOM 829 C CA . HIS A 1 115 ? 4.099 0.168 -14.236 1.00 93.44 115 HIS A CA 1
ATOM 830 C C . HIS A 1 115 ? 5.360 0.782 -14.846 1.00 93.44 115 HIS A C 1
ATOM 832 O O . HIS A 1 115 ? 5.271 1.532 -15.823 1.00 93.44 115 HIS A O 1
ATOM 838 N N . LEU A 1 116 ? 6.536 0.481 -14.290 1.00 93.75 116 LEU A N 1
ATOM 839 C CA . LEU A 1 116 ? 7.803 0.946 -14.840 1.00 93.75 116 LEU A CA 1
ATOM 840 C C . LEU A 1 116 ? 8.044 0.324 -16.214 1.00 93.75 116 LEU A C 1
ATOM 842 O O . LEU A 1 116 ? 8.418 1.037 -17.140 1.00 93.75 116 LEU A O 1
ATOM 846 N N . LEU A 1 117 ? 7.808 -0.981 -16.366 1.00 91.50 117 LEU A N 1
ATOM 847 C CA . LEU A 1 117 ? 7.977 -1.667 -17.642 1.00 91.50 117 LEU A CA 1
ATOM 848 C C . LEU A 1 117 ? 7.104 -1.035 -18.732 1.00 91.50 117 LEU A C 1
ATOM 850 O O . LEU A 1 117 ? 7.626 -0.698 -19.794 1.00 91.50 117 LEU A O 1
ATOM 854 N N . ALA A 1 118 ? 5.817 -0.808 -18.449 1.00 90.06 118 ALA A N 1
ATOM 855 C CA . ALA A 1 118 ? 4.907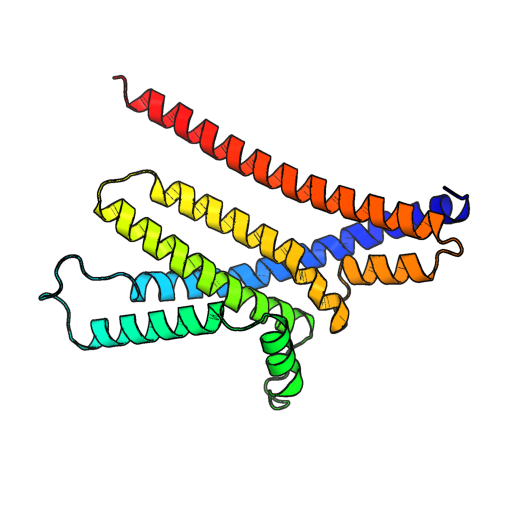 -0.119 -19.365 1.00 90.06 118 ALA A CA 1
ATOM 856 C C . ALA A 1 118 ? 5.425 1.284 -19.725 1.00 90.06 118 ALA A C 1
ATOM 858 O O . ALA A 1 118 ? 5.544 1.627 -20.897 1.00 90.06 118 ALA A O 1
ATOM 859 N N . THR A 1 119 ? 5.855 2.050 -18.720 1.00 90.62 119 THR A N 1
ATOM 860 C CA . THR A 1 119 ? 6.407 3.401 -18.907 1.00 90.62 119 THR A CA 1
ATOM 861 C C . THR A 1 119 ? 7.654 3.410 -19.792 1.00 90.62 119 THR A C 1
ATOM 863 O O . THR A 1 119 ? 7.804 4.283 -20.644 1.00 90.62 119 THR A O 1
ATOM 866 N N . LEU A 1 120 ? 8.562 2.448 -19.609 1.00 89.31 120 LEU A N 1
ATOM 867 C CA . LEU A 1 120 ? 9.789 2.337 -20.399 1.00 89.31 120 LEU A CA 1
ATOM 868 C C . LEU A 1 120 ? 9.506 1.929 -21.848 1.00 89.31 120 LEU A C 1
ATOM 870 O O . LEU A 1 120 ? 10.184 2.407 -22.758 1.00 89.31 120 LEU A O 1
ATOM 874 N N . VAL A 1 121 ? 8.523 1.054 -22.070 1.00 86.31 121 VAL A N 1
ATOM 875 C CA . VAL A 1 121 ? 8.081 0.656 -23.414 1.00 86.31 121 VAL A CA 1
ATOM 876 C C . VAL A 1 121 ? 7.444 1.843 -24.137 1.00 86.31 121 VAL A C 1
ATOM 878 O O . VAL A 1 121 ? 7.863 2.164 -25.249 1.00 86.31 121 VAL A O 1
ATOM 881 N N . ASP A 1 122 ? 6.530 2.558 -23.481 1.00 86.19 122 ASP 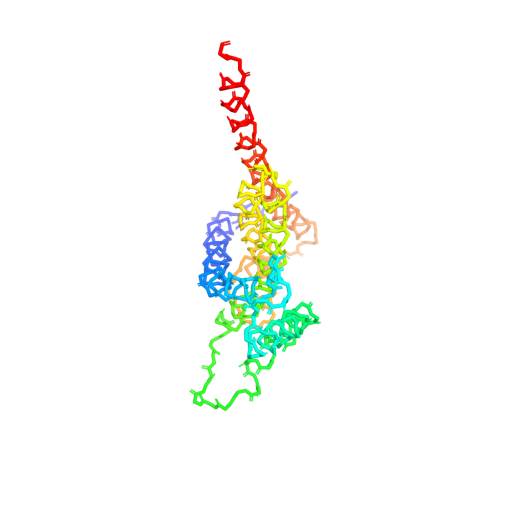A N 1
ATOM 882 C CA . ASP A 1 122 ? 5.875 3.752 -24.027 1.00 86.19 122 ASP A CA 1
ATOM 883 C C . ASP A 1 122 ? 6.881 4.865 -24.340 1.00 86.19 122 ASP A C 1
ATOM 885 O O . ASP A 1 122 ? 6.820 5.500 -25.395 1.00 86.19 122 ASP A O 1
ATOM 889 N N . HIS A 1 123 ? 7.858 5.072 -23.453 1.00 85.19 123 HIS A N 1
ATOM 890 C CA . HIS A 1 123 ? 8.912 6.059 -23.664 1.00 85.19 123 HIS A CA 1
ATOM 891 C C . HIS A 1 123 ? 9.743 5.751 -24.915 1.00 85.19 123 HIS A C 1
ATOM 893 O O . HIS A 1 123 ? 10.053 6.655 -25.691 1.00 85.19 123 HIS A O 1
ATOM 899 N N . ARG A 1 124 ? 10.059 4.473 -25.162 1.00 83.19 124 ARG A N 1
ATOM 900 C CA . ARG A 1 124 ? 10.755 4.043 -26.386 1.00 83.19 124 ARG A CA 1
ATOM 901 C C . ARG A 1 124 ? 9.902 4.183 -27.640 1.00 83.19 124 ARG A C 1
ATOM 903 O O . ARG A 1 124 ? 10.457 4.413 -28.707 1.00 83.19 124 ARG A O 1
ATOM 910 N N . ALA A 1 125 ? 8.583 4.077 -27.513 1.00 83.31 125 ALA A N 1
ATOM 911 C CA . ALA A 1 125 ? 7.642 4.359 -28.592 1.00 83.31 125 ALA A CA 1
ATOM 912 C C . ALA A 1 125 ? 7.460 5.872 -28.859 1.00 83.31 125 ALA A C 1
ATOM 914 O O . ALA A 1 125 ? 6.682 6.251 -29.729 1.00 83.31 125 ALA A O 1
ATOM 915 N N . GLY A 1 126 ? 8.170 6.747 -28.131 1.00 79.62 126 GLY A N 1
ATOM 916 C CA . GLY A 1 126 ? 8.123 8.202 -28.302 1.00 79.62 126 GLY A CA 1
ATOM 917 C C . GLY A 1 126 ? 7.013 8.899 -27.510 1.00 79.62 126 GLY A C 1
ATOM 918 O O . GLY A 1 126 ? 6.868 10.121 -27.603 1.00 79.62 126 GLY A O 1
ATOM 919 N N . ALA A 1 127 ? 6.247 8.170 -26.693 1.00 80.62 127 ALA A N 1
ATOM 920 C CA . ALA A 1 127 ? 5.203 8.756 -25.863 1.00 80.62 127 ALA A CA 1
ATOM 921 C C . ALA A 1 127 ? 5.808 9.474 -24.641 1.00 80.62 127 ALA A C 1
ATOM 923 O O . ALA A 1 127 ? 6.575 8.910 -23.860 1.00 80.62 127 ALA A O 1
ATOM 924 N N . ARG A 1 128 ? 5.441 10.747 -24.443 1.00 70.31 128 ARG A N 1
ATOM 925 C CA . ARG A 1 128 ? 5.978 11.595 -23.356 1.00 70.31 128 ARG A CA 1
ATOM 926 C C . ARG A 1 128 ? 5.188 11.513 -22.041 1.00 70.31 128 ARG A C 1
ATOM 928 O O . ARG A 1 128 ? 5.650 12.018 -21.024 1.00 70.31 128 ARG A O 1
ATOM 935 N N . GLY A 1 129 ? 4.019 10.867 -22.037 1.00 76.56 129 GLY A N 1
ATOM 936 C CA . GLY A 1 129 ? 3.116 10.818 -20.875 1.00 76.56 129 GLY A CA 1
ATOM 937 C C . GLY A 1 129 ? 3.477 9.794 -19.789 1.00 76.56 129 GLY A C 1
ATOM 938 O O . GLY A 1 129 ? 2.990 9.908 -18.664 1.00 76.56 129 GLY A O 1
ATOM 939 N N . GLY A 1 130 ? 4.337 8.815 -20.093 1.00 80.56 130 GLY A N 1
ATOM 940 C CA . GLY A 1 130 ? 4.570 7.657 -19.220 1.00 80.56 130 GLY A CA 1
ATOM 941 C C . GLY A 1 130 ? 5.119 8.008 -17.831 1.00 80.56 130 GLY A C 1
ATOM 942 O O . GLY A 1 130 ? 4.674 7.450 -16.834 1.00 80.56 130 GLY A O 1
ATOM 943 N N . VAL A 1 131 ? 6.026 8.986 -17.730 1.00 83.44 131 VAL A N 1
ATOM 944 C CA . VAL A 1 131 ? 6.654 9.366 -16.448 1.00 83.44 131 VAL A CA 1
ATOM 945 C C . VAL A 1 131 ? 5.632 9.929 -15.456 1.00 83.44 131 VAL A C 1
ATOM 947 O O . VAL A 1 131 ? 5.660 9.587 -14.273 1.00 83.44 131 VAL A O 1
ATOM 950 N N . LEU A 1 132 ? 4.696 10.757 -15.931 1.00 85.06 132 LEU A N 1
ATOM 951 C CA . LEU A 1 132 ? 3.628 11.288 -15.086 1.00 85.06 132 LEU A CA 1
ATOM 952 C C . LEU A 1 132 ? 2.697 10.164 -14.621 1.00 85.06 132 LEU A C 1
ATOM 954 O O . LEU A 1 132 ? 2.352 10.101 -13.444 1.00 85.06 132 LEU A O 1
ATOM 958 N N . LEU A 1 133 ? 2.317 9.257 -15.524 1.00 85.38 133 LEU A N 1
ATOM 959 C CA . LEU A 1 133 ? 1.469 8.113 -15.187 1.00 85.38 133 LEU A CA 1
ATOM 960 C C . LEU A 1 133 ? 2.140 7.186 -14.167 1.00 85.38 133 LEU A C 1
ATOM 962 O O . LEU A 1 133 ? 1.469 6.724 -13.245 1.00 85.38 133 LEU A O 1
ATOM 966 N N . PHE A 1 134 ? 3.455 6.983 -14.268 1.00 90.31 134 PHE A N 1
ATOM 967 C CA . PHE A 1 134 ? 4.230 6.248 -13.273 1.00 90.31 134 PHE A CA 1
ATOM 968 C C . PHE A 1 134 ? 4.184 6.927 -11.900 1.00 90.31 134 PHE A C 1
ATOM 970 O O . PHE A 1 134 ? 3.835 6.282 -10.912 1.00 90.31 134 PHE A O 1
ATOM 977 N N . ALA A 1 135 ? 4.462 8.233 -11.830 1.00 89.38 135 ALA A N 1
ATOM 978 C CA . ALA A 1 135 ? 4.426 8.987 -10.575 1.00 89.38 135 ALA A CA 1
ATOM 979 C C . ALA A 1 135 ? 3.038 8.940 -9.909 1.00 89.38 135 ALA A C 1
ATOM 981 O O . ALA A 1 135 ? 2.920 8.717 -8.704 1.00 89.38 135 ALA A O 1
ATOM 982 N N . LEU A 1 136 ? 1.966 9.071 -10.694 1.00 88.69 136 LEU A N 1
ATOM 983 C CA . LEU A 1 136 ? 0.595 8.932 -10.195 1.00 88.69 136 LEU A CA 1
ATOM 984 C C . LEU A 1 136 ? 0.276 7.489 -9.781 1.00 88.69 136 LEU A C 1
ATOM 986 O O . LEU A 1 136 ? -0.476 7.274 -8.830 1.00 88.69 136 LEU A O 1
ATOM 990 N N . GLY A 1 137 ? 0.876 6.504 -10.451 1.00 91.44 137 GLY A N 1
ATOM 991 C CA . GLY A 1 137 ? 0.847 5.097 -10.062 1.00 91.44 137 GLY A CA 1
ATOM 992 C C . GLY A 1 137 ? 1.467 4.861 -8.683 1.00 91.44 137 GLY A C 1
ATOM 993 O O . GLY A 1 137 ? 0.868 4.157 -7.872 1.00 91.44 137 GLY A O 1
ATOM 994 N N . VAL A 1 138 ? 2.597 5.508 -8.377 1.00 93.62 138 VAL A N 1
ATOM 995 C CA . VAL A 1 138 ? 3.246 5.457 -7.051 1.00 93.62 138 VAL A CA 1
ATOM 996 C C . VAL A 1 138 ? 2.315 6.005 -5.963 1.00 93.62 138 VAL A C 1
ATOM 998 O O . VAL A 1 138 ? 2.114 5.366 -4.930 1.00 93.62 138 VAL A O 1
ATOM 1001 N N . VAL A 1 139 ? 1.678 7.154 -6.208 1.00 91.69 139 VAL A N 1
ATOM 1002 C CA . VAL A 1 139 ? 0.690 7.718 -5.271 1.00 91.69 139 VAL A CA 1
ATOM 1003 C C . VAL A 1 139 ? -0.487 6.757 -5.094 1.00 91.69 139 VAL A C 1
ATOM 1005 O O . VAL A 1 139 ? -0.887 6.453 -3.972 1.00 91.69 139 VAL A O 1
ATOM 1008 N N . ARG A 1 140 ? -1.025 6.218 -6.193 1.00 91.38 140 ARG A N 1
ATOM 1009 C CA . ARG A 1 140 ? -2.144 5.270 -6.158 1.00 91.38 140 ARG A CA 1
ATOM 1010 C C . ARG A 1 140 ? -1.808 4.020 -5.346 1.00 91.38 140 ARG A C 1
ATOM 1012 O O . ARG A 1 140 ? -2.625 3.619 -4.519 1.00 91.38 140 ARG A O 1
ATOM 1019 N N . VAL A 1 141 ? -0.649 3.398 -5.570 1.00 94.62 141 VAL A N 1
ATOM 1020 C CA . VAL A 1 141 ? -0.276 2.167 -4.857 1.00 94.62 141 VAL A CA 1
ATOM 1021 C C . VAL A 1 141 ? -0.059 2.428 -3.371 1.00 94.62 141 VAL A C 1
ATOM 1023 O O . VAL A 1 141 ? -0.497 1.616 -2.561 1.00 94.62 141 VAL A O 1
ATOM 1026 N N . TYR A 1 142 ? 0.497 3.586 -2.998 1.00 94.50 142 TYR A N 1
ATOM 1027 C CA . TYR A 1 142 ? 0.613 3.995 -1.599 1.00 94.50 142 TYR A CA 1
ATOM 1028 C C . TYR A 1 142 ? -0.747 3.992 -0.893 1.00 94.50 142 TYR A C 1
ATOM 1030 O O . TYR A 1 142 ? -0.910 3.329 0.126 1.00 94.50 142 TYR A O 1
ATOM 1038 N N . PHE A 1 143 ? -1.764 4.636 -1.468 1.00 91.44 143 PHE A N 1
ATOM 1039 C CA . PHE A 1 143 ? -3.092 4.661 -0.848 1.00 91.44 143 PHE A CA 1
ATOM 1040 C C . PHE A 1 143 ? -3.797 3.307 -0.849 1.00 91.44 143 PHE A C 1
ATOM 10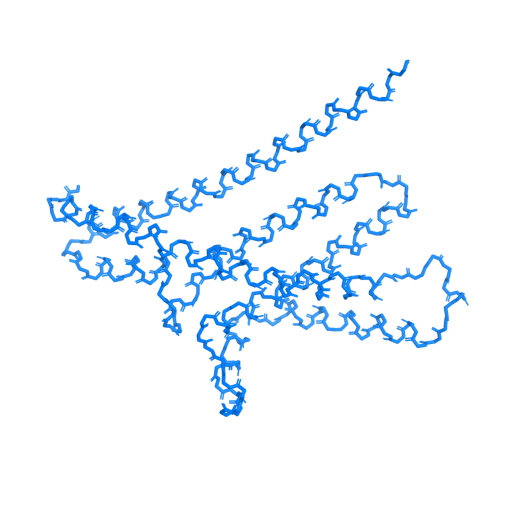42 O O . PHE A 1 143 ? -4.489 2.983 0.114 1.00 91.44 143 PHE A O 1
ATOM 1049 N N . VAL A 1 144 ? -3.595 2.484 -1.880 1.00 92.56 144 VAL A N 1
ATOM 1050 C CA . VAL A 1 144 ? -4.072 1.094 -1.856 1.00 92.56 144 VAL A CA 1
ATOM 1051 C C . VAL A 1 144 ? -3.450 0.336 -0.680 1.00 92.56 144 VAL A C 1
ATOM 1053 O O . VAL A 1 144 ? -4.163 -0.394 0.006 1.00 92.56 144 VAL A O 1
ATOM 1056 N N . MET A 1 145 ? -2.162 0.544 -0.391 1.00 95.31 145 MET A N 1
ATOM 1057 C CA . MET A 1 145 ? -1.498 -0.057 0.769 1.00 95.31 145 MET A CA 1
ATOM 1058 C C . MET A 1 145 ? -2.031 0.478 2.102 1.00 95.31 145 MET A C 1
ATOM 1060 O O . MET A 1 145 ? -2.244 -0.327 3.000 1.00 95.31 145 MET A O 1
ATOM 1064 N N . VAL A 1 146 ? -2.318 1.781 2.228 1.00 94.06 146 VAL A N 1
ATOM 1065 C CA . VAL A 1 146 ? -2.937 2.365 3.442 1.00 94.06 146 VAL A CA 1
ATOM 1066 C C . VAL A 1 146 ? -4.275 1.694 3.758 1.00 94.06 146 VAL A C 1
ATOM 1068 O O . VAL A 1 146 ? -4.552 1.357 4.905 1.00 94.06 146 VAL A O 1
ATOM 1071 N N . LEU A 1 147 ? -5.106 1.475 2.735 1.00 91.31 147 LEU A N 1
ATOM 1072 C CA . LEU A 1 147 ? -6.387 0.783 2.895 1.00 91.31 147 LEU A CA 1
ATOM 1073 C C . LEU A 1 147 ? -6.187 -0.708 3.201 1.00 91.31 147 LEU A C 1
ATOM 1075 O O . LEU A 1 147 ? -6.894 -1.277 4.028 1.00 91.31 147 LEU A O 1
ATOM 1079 N N . SER A 1 148 ? -5.203 -1.337 2.557 1.00 91.06 148 SER A N 1
ATOM 1080 C CA . SER A 1 148 ? -4.928 -2.772 2.703 1.00 91.06 148 SER A CA 1
ATOM 1081 C C . SER A 1 148 ? -4.218 -3.121 4.012 1.00 91.06 148 SER A C 1
ATOM 1083 O O . SER A 1 148 ? -4.307 -4.258 4.468 1.00 91.06 148 SER A O 1
ATOM 1085 N N . SER A 1 149 ? -3.545 -2.176 4.673 1.00 92.12 149 SER A N 1
ATOM 1086 C CA . SER A 1 149 ? -2.878 -2.437 5.954 1.00 92.12 149 SER A CA 1
ATOM 1087 C C . SER A 1 149 ? -3.860 -2.768 7.085 1.00 92.12 149 SER A C 1
ATOM 1089 O O . SER A 1 149 ? -3.427 -3.267 8.122 1.00 92.12 149 SER A O 1
ATOM 1091 N N . GLY A 1 150 ? -5.170 -2.568 6.876 1.00 87.69 150 GLY A N 1
ATOM 1092 C CA . GLY A 1 150 ? -6.231 -2.984 7.798 1.00 87.69 150 GLY A CA 1
ATOM 1093 C C . GLY A 1 150 ? -6.238 -4.483 8.117 1.00 87.69 150 GLY A C 1
ATOM 1094 O O . GLY A 1 150 ? -6.626 -4.877 9.215 1.00 87.69 150 GLY A O 1
ATOM 1095 N N . PHE A 1 151 ? -5.701 -5.327 7.227 1.00 85.00 151 PHE A N 1
ATOM 1096 C CA . PHE A 1 151 ? -5.499 -6.754 7.515 1.00 85.00 151 PHE A CA 1
ATOM 1097 C C . PHE A 1 151 ? -4.534 -7.007 8.684 1.00 85.00 151 PHE A C 1
ATOM 1099 O O . PHE A 1 151 ? -4.580 -8.073 9.296 1.00 85.00 151 PHE A O 1
ATOM 1106 N N . GLY A 1 152 ? -3.703 -6.023 9.047 1.00 86.56 152 GLY A N 1
ATOM 1107 C CA . GLY A 1 152 ? -2.829 -6.087 10.215 1.00 86.56 152 GLY A CA 1
ATOM 1108 C C . GLY A 1 152 ? -3.574 -6.308 11.534 1.00 86.56 152 GLY A C 1
ATOM 1109 O O . GLY A 1 152 ? -3.011 -6.921 12.441 1.00 86.56 152 GLY A O 1
ATOM 1110 N N . ALA A 1 153 ? -4.845 -5.894 11.635 1.00 88.00 153 ALA A N 1
ATOM 1111 C CA . ALA A 1 153 ? -5.672 -6.131 12.820 1.00 88.00 153 ALA A CA 1
ATOM 1112 C C . ALA A 1 153 ? -5.728 -7.614 13.210 1.00 88.00 153 ALA A C 1
ATOM 1114 O O . ALA A 1 153 ? -5.666 -7.949 14.392 1.00 88.00 153 ALA A O 1
ATOM 1115 N N . ALA A 1 154 ? -5.800 -8.505 12.214 1.00 86.75 154 ALA A N 1
ATOM 1116 C CA . ALA A 1 154 ? -5.937 -9.945 12.419 1.00 86.75 154 ALA A CA 1
ATOM 1117 C C . ALA A 1 154 ? -4.692 -10.593 13.045 1.00 86.75 154 ALA A C 1
ATOM 1119 O O . ALA A 1 154 ? -4.781 -11.677 13.610 1.00 86.75 154 ALA A O 1
ATOM 1120 N N . ILE A 1 155 ? -3.539 -9.928 12.957 1.00 86.12 155 ILE A N 1
ATOM 1121 C CA . ILE A 1 155 ? -2.268 -10.394 13.523 1.00 86.12 155 ILE A CA 1
ATOM 1122 C C . ILE A 1 155 ? -1.775 -9.488 14.661 1.00 86.12 155 ILE A C 1
ATOM 1124 O O . ILE A 1 155 ? -0.595 -9.496 15.001 1.00 86.12 155 ILE A O 1
ATOM 1128 N N . GLY A 1 156 ? -2.676 -8.693 15.248 1.00 85.50 156 GLY A N 1
ATOM 1129 C CA . GLY A 1 156 ? -2.409 -7.914 16.458 1.00 85.50 156 GLY A CA 1
ATOM 1130 C C . GLY A 1 156 ? -1.843 -6.510 16.238 1.00 85.50 156 GLY A C 1
ATOM 1131 O O . GLY A 1 156 ? -1.429 -5.873 17.205 1.00 85.50 156 GLY A O 1
ATOM 1132 N N . VAL A 1 157 ? -1.834 -5.984 15.009 1.00 90.75 157 VAL A N 1
ATOM 1133 C CA . VAL A 1 157 ? -1.444 -4.585 14.771 1.00 90.75 157 VAL A CA 1
ATOM 1134 C C . VAL A 1 157 ? -2.555 -3.651 15.249 1.00 90.75 157 VAL A C 1
ATOM 1136 O O . VAL A 1 157 ? -3.716 -3.785 14.866 1.00 90.75 157 VAL A O 1
ATOM 1139 N N . THR A 1 158 ? -2.204 -2.665 16.074 1.00 91.88 158 THR A N 1
ATOM 1140 C CA . THR A 1 158 ? -3.148 -1.667 16.592 1.00 91.88 158 THR A CA 1
ATOM 1141 C C . THR A 1 158 ? -3.358 -0.518 15.604 1.00 91.88 158 THR A C 1
ATOM 1143 O O . THR A 1 158 ? -2.954 0.613 15.864 1.00 91.88 158 THR A O 1
ATOM 1146 N N . GLU A 1 159 ? -3.992 -0.813 14.472 1.00 93.38 159 GLU A N 1
ATOM 1147 C CA . GLU A 1 159 ? -4.329 0.159 13.425 1.00 93.38 159 GLU A CA 1
ATOM 1148 C C . GLU A 1 159 ? -5.834 0.527 13.420 1.00 93.38 159 GLU A C 1
ATOM 1150 O O . GLU A 1 159 ? -6.578 0.173 14.346 1.00 93.38 159 GLU A O 1
ATOM 1155 N N . ALA A 1 160 ? -6.279 1.329 12.446 1.00 93.88 160 ALA A N 1
ATOM 1156 C CA . ALA A 1 160 ? -7.633 1.888 12.381 1.00 93.88 160 ALA A CA 1
ATOM 1157 C C . ALA A 1 160 ? -8.760 0.837 12.467 1.00 93.88 160 ALA A C 1
ATOM 1159 O O . ALA A 1 160 ? -9.761 1.059 13.158 1.00 93.88 160 ALA A O 1
ATOM 1160 N N . THR A 1 161 ? -8.604 -0.318 11.822 1.00 92.69 161 THR A N 1
ATOM 1161 C CA . THR A 1 161 ? -9.566 -1.432 11.844 1.00 92.69 161 THR A CA 1
ATOM 1162 C C . THR A 1 161 ? -9.629 -2.062 13.233 1.00 92.69 161 THR A C 1
ATOM 1164 O O . THR A 1 161 ? -10.716 -2.206 13.791 1.00 92.69 161 THR A O 1
ATOM 1167 N N . ALA A 1 162 ? -8.486 -2.340 13.862 1.00 93.75 162 ALA A N 1
ATOM 1168 C CA . ALA A 1 162 ? -8.396 -2.872 15.220 1.00 93.75 162 ALA A CA 1
ATOM 1169 C C . ALA A 1 162 ? -8.988 -1.919 16.271 1.00 93.75 162 ALA A C 1
ATOM 1171 O O . ALA A 1 162 ? -9.558 -2.364 17.270 1.00 93.75 162 ALA A O 1
ATOM 1172 N N . VAL A 1 163 ? -8.844 -0.603 16.093 1.00 95.00 163 VAL A N 1
ATOM 1173 C CA . VAL A 1 163 ? -9.497 0.396 16.959 1.00 95.00 163 VAL A CA 1
ATOM 1174 C C . VAL A 1 163 ? -11.004 0.429 16.726 1.00 95.00 163 VAL A C 1
ATOM 1176 O O . VAL A 1 163 ? -11.767 0.480 17.690 1.00 95.00 163 VAL A O 1
ATOM 1179 N N . THR A 1 164 ? -11.439 0.345 15.469 1.00 94.44 164 THR A N 1
ATOM 1180 C CA . THR A 1 164 ? -12.861 0.305 15.111 1.00 94.44 164 THR A CA 1
ATOM 1181 C C . THR A 1 164 ? -13.548 -0.917 15.710 1.00 94.44 164 THR A C 1
ATOM 1183 O O . THR A 1 164 ? -14.558 -0.763 16.388 1.00 94.44 164 THR A O 1
ATOM 1186 N N . LEU A 1 165 ? -12.973 -2.112 15.556 1.00 93.75 165 LEU A N 1
ATOM 1187 C CA . LEU A 1 165 ? -13.519 -3.352 16.119 1.00 93.75 165 LEU A CA 1
ATOM 1188 C 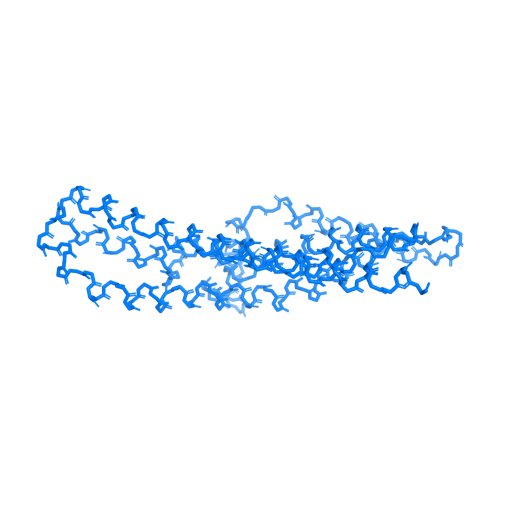C . LEU A 1 165 ? -13.656 -3.276 17.647 1.00 93.75 165 LEU A C 1
ATOM 1190 O O . LEU A 1 165 ? -14.736 -3.526 18.177 1.00 93.75 165 LEU A O 1
ATOM 1194 N N . ARG A 1 166 ? -12.616 -2.803 18.346 1.00 93.81 166 ARG A N 1
ATOM 1195 C CA . ARG A 1 166 ? -12.661 -2.600 19.806 1.00 93.81 166 ARG A CA 1
ATOM 1196 C C . ARG A 1 166 ? -13.718 -1.586 20.242 1.00 93.81 166 ARG A C 1
ATOM 1198 O O . ARG A 1 166 ? -14.284 -1.713 21.325 1.00 93.81 166 ARG A O 1
ATOM 1205 N N . ALA A 1 167 ? -13.978 -0.558 19.439 1.00 93.12 167 ALA A N 1
ATOM 1206 C CA . ALA A 1 167 ? -15.029 0.412 19.725 1.00 93.12 167 ALA A CA 1
ATOM 1207 C C . ALA A 1 167 ? -16.430 -0.171 19.475 1.00 93.12 167 ALA A C 1
ATOM 1209 O O . ALA A 1 167 ? -17.336 0.072 20.269 1.00 93.12 167 ALA A O 1
ATOM 1210 N N . LEU A 1 168 ? -16.597 -0.989 18.432 1.00 94.31 168 LEU A N 1
ATOM 1211 C CA . LEU A 1 168 ? -17.854 -1.682 18.131 1.00 94.31 168 LEU A CA 1
ATOM 1212 C C . LEU A 1 168 ? -18.257 -2.657 19.245 1.00 94.31 168 LEU A C 1
ATOM 1214 O O . LEU A 1 168 ? -19.431 -2.703 19.612 1.00 94.31 168 LEU A O 1
ATOM 1218 N N . GLU A 1 169 ? -17.297 -3.387 19.819 1.00 93.12 169 GLU A N 1
ATOM 1219 C CA . GLU A 1 169 ? -17.522 -4.306 20.947 1.00 93.12 169 GLU A CA 1
ATOM 1220 C C . GLU A 1 169 ? -18.058 -3.598 22.198 1.00 93.12 169 GLU A C 1
ATOM 1222 O O . GLU A 1 169 ? -18.825 -4.179 22.962 1.00 93.12 169 GLU A O 1
ATOM 1227 N N . ARG A 1 170 ? -17.701 -2.323 22.391 1.00 92.44 170 ARG A N 1
ATOM 1228 C CA . ARG A 1 170 ? -18.127 -1.513 23.543 1.00 92.44 170 ARG A CA 1
ATOM 1229 C C . ARG A 1 170 ? -19.510 -0.889 23.372 1.00 92.44 170 ARG A C 1
ATOM 1231 O O . ARG A 1 170 ? -20.065 -0.382 24.343 1.00 92.44 170 ARG A O 1
ATOM 1238 N N . LEU A 1 171 ? -20.066 -0.892 22.159 1.00 93.12 171 LEU A N 1
ATOM 1239 C CA . LEU A 1 171 ? -21.373 -0.299 21.891 1.00 93.12 171 LEU A CA 1
ATOM 1240 C C . LEU A 1 171 ? -22.499 -1.310 22.179 1.00 93.12 171 LEU A C 1
ATOM 1242 O O . LEU A 1 171 ? -22.472 -2.426 21.642 1.00 93.12 171 LEU A O 1
ATOM 1246 N N . PRO A 1 172 ? -23.512 -0.932 22.985 1.00 88.81 172 PRO A N 1
ATOM 1247 C CA . PRO A 1 172 ? -24.553 -1.854 23.435 1.00 88.81 172 PRO A CA 1
ATOM 1248 C C . PRO A 1 172 ? -25.589 -2.162 22.349 1.00 88.81 172 PRO A C 1
ATOM 1250 O O . PRO A 1 172 ? -26.124 -3.266 22.310 1.00 88.81 172 PRO A O 1
ATOM 1253 N N . THR A 1 173 ? -25.872 -1.210 21.452 1.00 94.25 173 THR A N 1
ATOM 1254 C CA . THR A 1 173 ? -26.908 -1.371 20.424 1.00 94.25 173 THR A CA 1
ATOM 1255 C C . THR A 1 173 ? -26.311 -1.671 19.050 1.00 94.25 173 THR A C 1
ATOM 1257 O O . THR A 1 173 ? -25.285 -1.113 18.656 1.00 94.25 173 THR A O 1
ATOM 1260 N N . PHE A 1 174 ? -26.989 -2.523 18.277 1.00 92.81 174 PHE A N 1
ATOM 1261 C CA . PHE A 1 174 ? -26.629 -2.791 16.881 1.00 92.81 174 PHE A CA 1
ATOM 1262 C C . PHE A 1 174 ? -26.685 -1.523 16.013 1.00 92.81 174 PHE A C 1
ATOM 1264 O O . PHE A 1 174 ? -25.825 -1.315 15.160 1.00 92.81 174 PHE A O 1
ATOM 1271 N N . GLY A 1 175 ? -27.656 -0.640 16.273 1.00 93.81 175 GLY A N 1
ATOM 1272 C CA . GLY A 1 175 ? -27.792 0.625 15.555 1.00 93.81 175 GLY A CA 1
ATOM 1273 C C . GLY A 1 175 ? -26.569 1.531 15.715 1.00 93.81 175 GLY A C 1
ATOM 1274 O O . GLY A 1 175 ? -26.080 2.072 14.727 1.00 93.81 175 GLY A O 1
ATOM 1275 N N . ASP A 1 176 ? -26.025 1.662 16.926 1.00 92.06 176 ASP A N 1
ATOM 1276 C CA . ASP A 1 176 ? -24.823 2.476 17.148 1.00 92.06 176 ASP A CA 1
ATOM 1277 C C . ASP A 1 176 ? -23.580 1.862 16.497 1.00 92.06 176 ASP A C 1
ATOM 1279 O O . ASP A 1 176 ? -22.741 2.592 15.970 1.00 92.06 176 ASP A O 1
ATOM 1283 N N . ARG A 1 177 ? -23.484 0.525 16.469 1.00 94.00 177 ARG A N 1
ATOM 1284 C CA . ARG A 1 177 ? -22.420 -0.188 15.746 1.00 94.00 177 ARG A CA 1
ATOM 1285 C C . ARG A 1 177 ? -22.463 0.117 14.249 1.00 94.00 177 ARG A C 1
ATOM 1287 O O . ARG A 1 177 ? -21.428 0.426 13.664 1.00 94.00 177 ARG A O 1
ATOM 1294 N N . LEU A 1 178 ? -23.653 0.091 13.643 1.00 94.88 178 LEU A N 1
ATOM 1295 C CA . LEU A 1 178 ? -23.837 0.464 12.239 1.00 94.88 178 LEU A CA 1
ATOM 1296 C C . LEU A 1 178 ? -23.455 1.922 11.975 1.00 94.88 178 LEU A C 1
ATOM 1298 O O . LEU A 1 178 ? -22.763 2.192 10.998 1.00 94.88 178 LEU A O 1
ATOM 1302 N N . TRP A 1 179 ? -23.855 2.852 12.847 1.00 94.62 179 TRP A N 1
ATOM 1303 C CA . TRP A 1 179 ? -23.495 4.266 12.705 1.00 94.62 179 TRP A CA 1
ATOM 1304 C C . TRP A 1 179 ? -21.989 4.500 12.796 1.00 94.62 179 TRP A C 1
ATOM 1306 O O . TRP A 1 179 ? -21.438 5.241 11.982 1.00 94.62 179 TRP A O 1
ATOM 1316 N N . LEU A 1 180 ? -21.313 3.848 13.746 1.00 94.06 180 LEU A N 1
ATOM 1317 C CA . LEU A 1 180 ? -19.863 3.942 13.875 1.00 94.06 180 LEU A CA 1
ATOM 1318 C C . LEU A 1 180 ? -19.160 3.382 12.632 1.00 94.06 180 LEU A C 1
ATOM 1320 O O . LEU A 1 180 ? -18.277 4.036 12.079 1.00 94.06 180 LEU A O 1
ATOM 1324 N N . LEU A 1 181 ? -19.584 2.205 12.161 1.00 94.06 181 LEU A N 1
ATOM 1325 C CA . LEU A 1 181 ? -19.034 1.583 10.959 1.00 94.06 181 LEU A CA 1
ATOM 1326 C C . LEU A 1 181 ? -19.253 2.465 9.722 1.00 94.06 181 LEU A C 1
ATOM 1328 O O . LEU A 1 181 ? -18.318 2.681 8.955 1.00 94.06 181 LEU A O 1
ATOM 1332 N N . ALA A 1 182 ? -20.456 3.020 9.554 1.00 94.44 182 ALA A N 1
ATOM 1333 C CA . ALA A 1 182 ? -20.769 3.945 8.469 1.00 94.44 182 ALA A CA 1
ATOM 1334 C C . ALA A 1 182 ? -19.869 5.188 8.515 1.00 94.44 182 ALA A C 1
ATOM 1336 O O . ALA A 1 182 ? -19.326 5.585 7.486 1.00 94.44 182 ALA A O 1
ATOM 1337 N N . GLY A 1 183 ? -19.641 5.760 9.701 1.00 94.06 183 GLY A N 1
ATOM 1338 C CA . GLY A 1 183 ? -18.718 6.880 9.888 1.00 94.06 183 GLY A CA 1
ATOM 1339 C C . GLY A 1 183 ? -17.287 6.544 9.464 1.00 94.06 183 GLY A C 1
ATOM 1340 O O . GLY A 1 183 ? -16.674 7.297 8.710 1.00 94.06 183 GLY A O 1
ATOM 1341 N N . VAL A 1 184 ? -16.769 5.385 9.876 1.00 93.81 184 VAL A N 1
ATOM 1342 C CA . VAL A 1 184 ? -15.427 4.920 9.486 1.00 93.81 184 VAL A CA 1
ATOM 1343 C C . VAL A 1 184 ? -15.324 4.707 7.974 1.00 93.81 184 VAL A C 1
ATOM 1345 O O . VAL A 1 184 ? -14.371 5.175 7.349 1.00 93.81 184 VAL A O 1
ATOM 1348 N N . VAL A 1 185 ? -16.319 4.059 7.361 1.00 93.44 185 VAL A N 1
ATOM 1349 C CA . VAL A 1 185 ? -16.377 3.859 5.905 1.00 93.44 185 VAL A CA 1
ATOM 1350 C C . VAL A 1 185 ? -16.389 5.199 5.168 1.00 93.44 185 VAL A C 1
ATOM 1352 O O . VAL A 1 185 ? -15.647 5.363 4.201 1.00 93.44 185 VAL A O 1
ATOM 1355 N N . LEU A 1 186 ? -17.162 6.181 5.639 1.00 94.44 186 LEU A N 1
ATOM 1356 C CA . LEU A 1 186 ? -17.189 7.525 5.056 1.00 94.44 186 LEU A CA 1
ATOM 1357 C C . LEU A 1 186 ? -15.824 8.213 5.124 1.00 94.44 186 LEU A C 1
ATOM 1359 O O . LEU A 1 186 ? -15.431 8.851 4.149 1.00 94.44 186 LEU A O 1
ATOM 1363 N N . VAL A 1 187 ? -15.070 8.050 6.215 1.00 92.12 187 VAL A N 1
ATOM 1364 C CA . VAL A 1 187 ? -13.705 8.592 6.320 1.00 92.12 187 VAL A CA 1
ATOM 1365 C C . VAL A 1 187 ? -12.776 7.959 5.282 1.00 92.12 187 VAL A C 1
ATOM 1367 O O . VAL A 1 187 ? -12.053 8.677 4.592 1.00 92.12 187 VAL A O 1
ATOM 1370 N N . PHE A 1 188 ? -12.818 6.636 5.102 1.00 89.81 188 PHE A N 1
ATOM 1371 C CA . PHE A 1 188 ? -12.002 5.962 4.085 1.00 89.81 188 PHE A CA 1
ATOM 1372 C C . PHE A 1 188 ? -12.417 6.319 2.652 1.00 89.81 188 PHE A C 1
ATOM 1374 O O . PHE A 1 188 ? -11.552 6.495 1.790 1.00 89.81 188 PHE A O 1
ATOM 1381 N N . ILE A 1 189 ? -13.718 6.480 2.392 1.00 91.06 189 ILE A N 1
ATOM 1382 C CA . ILE A 1 189 ? -14.222 6.993 1.112 1.00 91.06 189 ILE A CA 1
ATOM 1383 C C . ILE A 1 189 ? -13.694 8.409 0.886 1.00 91.06 189 ILE A C 1
ATOM 1385 O O . ILE A 1 189 ? -13.112 8.667 -0.163 1.00 91.06 189 ILE A O 1
ATOM 1389 N N . ALA A 1 190 ? -13.832 9.310 1.860 1.00 91.12 190 ALA A N 1
ATOM 1390 C CA . ALA A 1 190 ? -13.349 10.683 1.755 1.00 91.12 190 ALA A CA 1
ATOM 1391 C C . ALA A 1 190 ? -11.840 10.730 1.476 1.00 91.12 190 ALA A C 1
ATOM 1393 O O . ALA A 1 190 ? -11.408 11.449 0.575 1.00 91.12 190 ALA A O 1
ATOM 1394 N N . LEU A 1 191 ? -11.051 9.902 2.168 1.00 87.69 191 LEU A N 1
ATOM 1395 C CA . LEU A 1 191 ? -9.616 9.770 1.930 1.00 87.69 191 LEU A CA 1
ATOM 1396 C C . LEU A 1 191 ? -9.324 9.315 0.493 1.00 87.69 191 LEU A C 1
ATOM 1398 O O . LEU A 1 191 ? -8.540 9.950 -0.208 1.00 87.69 191 LEU A O 1
ATOM 1402 N N . ARG A 1 192 ? -9.993 8.259 0.011 1.00 86.50 192 ARG A N 1
ATOM 1403 C CA . ARG A 1 192 ? -9.843 7.775 -1.371 1.00 86.50 192 ARG A CA 1
ATOM 1404 C C . ARG A 1 192 ? -10.205 8.852 -2.395 1.00 86.50 192 ARG A C 1
ATOM 1406 O O . ARG A 1 192 ? -9.473 9.034 -3.368 1.00 86.50 192 ARG A O 1
ATOM 1413 N N . GLN A 1 193 ? -11.314 9.557 -2.190 1.00 89.81 193 GLN A N 1
ATOM 1414 C CA . GLN A 1 193 ? -11.770 10.607 -3.100 1.00 89.81 193 GLN A CA 1
ATOM 1415 C C . GLN A 1 193 ? -10.803 11.795 -3.111 1.00 89.81 193 GLN A C 1
ATOM 1417 O O . GLN A 1 193 ? -10.492 12.297 -4.188 1.00 89.81 193 GLN A O 1
ATOM 1422 N N . ALA A 1 194 ? -10.268 12.200 -1.955 1.00 85.69 194 ALA A N 1
ATOM 1423 C CA . ALA A 1 194 ? -9.272 13.268 -1.860 1.00 85.69 194 ALA A CA 1
ATOM 1424 C C . ALA A 1 194 ? -8.020 12.952 -2.692 1.00 85.69 194 ALA A C 1
ATOM 1426 O O . ALA A 1 194 ? -7.496 13.810 -3.400 1.00 85.69 194 ALA A O 1
ATOM 1427 N N . VAL A 1 195 ? -7.581 11.695 -2.680 1.00 82.25 195 VAL A N 1
ATOM 1428 C CA . VAL A 1 195 ? -6.431 11.227 -3.465 1.00 82.25 195 VAL A CA 1
ATOM 1429 C C . VAL A 1 195 ? -6.727 11.224 -4.952 1.00 82.25 195 VAL A C 1
ATOM 1431 O O . VAL A 1 195 ? -5.911 11.693 -5.742 1.00 82.25 195 VAL A O 1
ATOM 1434 N N . GLN A 1 196 ? -7.889 10.707 -5.350 1.00 85.00 196 GLN A N 1
ATOM 1435 C CA . GLN A 1 196 ? -8.298 10.727 -6.752 1.00 85.00 196 GLN A CA 1
ATOM 1436 C C . GLN A 1 196 ? -8.398 12.164 -7.267 1.00 85.00 196 GLN A C 1
ATOM 1438 O O . GLN A 1 196 ? -7.869 12.463 -8.336 1.00 85.00 196 GLN A O 1
ATOM 1443 N N . ALA A 1 197 ? -8.990 13.064 -6.483 1.00 86.62 197 ALA A N 1
ATOM 1444 C CA . ALA A 1 197 ? -9.060 14.483 -6.802 1.00 86.62 197 ALA A CA 1
ATOM 1445 C C . ALA A 1 197 ? -7.662 15.106 -6.940 1.00 86.62 197 ALA A C 1
ATOM 1447 O O . ALA A 1 197 ? -7.410 15.804 -7.920 1.00 86.62 197 ALA A O 1
ATOM 1448 N N . ALA A 1 198 ? -6.729 14.803 -6.031 1.00 82.19 198 ALA A N 1
ATOM 1449 C CA . ALA A 1 198 ? -5.348 15.278 -6.115 1.00 82.19 198 ALA A CA 1
ATOM 1450 C C . ALA A 1 198 ? -4.634 14.768 -7.381 1.00 82.19 198 ALA A C 1
ATOM 1452 O O . ALA A 1 198 ? -4.003 15.548 -8.093 1.00 82.19 198 ALA A O 1
ATOM 1453 N N . ILE A 1 199 ? -4.785 13.482 -7.711 1.00 83.38 199 ILE A N 1
ATOM 1454 C CA . ILE A 1 199 ? -4.252 12.881 -8.944 1.00 83.38 199 ILE A CA 1
ATOM 1455 C C . ILE A 1 199 ? -4.819 13.592 -10.181 1.00 83.38 199 ILE A C 1
ATOM 1457 O O . ILE A 1 199 ? -4.062 13.953 -11.083 1.00 83.38 199 ILE A O 1
ATOM 1461 N N . HIS A 1 200 ? -6.133 13.827 -10.227 1.00 85.56 200 HIS A N 1
ATOM 1462 C CA . HIS A 1 200 ? -6.778 14.540 -11.332 1.00 85.56 200 HIS A CA 1
ATOM 1463 C C . HIS A 1 200 ? -6.311 15.995 -11.441 1.00 85.56 200 HIS A C 1
ATOM 1465 O O . HIS A 1 200 ? -6.026 16.453 -12.547 1.00 85.56 200 HIS A O 1
ATOM 1471 N N . ALA A 1 201 ? -6.164 16.698 -10.317 1.00 84.81 201 ALA A N 1
ATOM 1472 C CA . ALA A 1 201 ? -5.668 18.069 -10.287 1.00 84.81 201 ALA A CA 1
ATOM 1473 C C . ALA A 1 201 ? -4.232 18.165 -10.825 1.00 84.81 201 ALA A C 1
ATOM 1475 O O . ALA A 1 201 ? -3.942 19.030 -11.649 1.00 84.81 201 ALA A O 1
ATOM 1476 N N . VAL A 1 202 ? -3.346 17.245 -10.427 1.00 84.44 202 VAL A N 1
ATOM 1477 C CA . VAL A 1 202 ? -1.966 17.191 -10.937 1.00 84.44 202 VAL A CA 1
ATOM 1478 C C . VAL A 1 202 ? -1.948 16.924 -12.441 1.00 84.44 202 VAL A C 1
ATOM 1480 O O . VAL A 1 202 ? -1.246 17.624 -13.169 1.00 84.44 202 VAL A O 1
ATOM 1483 N N . ARG A 1 203 ? -2.746 15.964 -12.929 1.00 83.25 203 ARG A N 1
ATOM 1484 C CA . ARG A 1 203 ? -2.860 15.694 -14.374 1.00 83.25 203 ARG A CA 1
ATOM 1485 C C . ARG A 1 203 ? -3.289 16.933 -15.147 1.00 83.25 203 ARG A C 1
ATOM 1487 O O . ARG A 1 203 ? -2.623 17.316 -16.102 1.00 83.25 203 ARG A O 1
ATOM 1494 N N . TRP A 1 204 ? -4.346 17.586 -14.681 1.00 83.56 204 TRP A N 1
ATOM 1495 C CA . TRP A 1 204 ? -4.882 18.788 -15.305 1.00 83.56 204 TRP A CA 1
ATOM 1496 C C . TRP A 1 204 ? -3.879 19.951 -15.316 1.00 83.56 204 TRP A C 1
ATOM 1498 O O . TRP A 1 204 ? -3.744 20.642 -16.325 1.00 83.56 204 TRP A O 1
ATOM 1508 N N . LEU A 1 205 ? -3.122 20.152 -14.229 1.00 84.25 205 LEU A N 1
ATOM 1509 C CA . LEU A 1 205 ? -2.068 21.172 -14.162 1.00 84.25 205 LEU A CA 1
ATOM 1510 C C . LEU A 1 205 ? -0.946 20.910 -15.177 1.00 84.25 205 LEU A C 1
ATOM 1512 O O . LEU A 1 205 ? -0.448 21.850 -15.801 1.00 84.25 205 LEU A O 1
ATOM 1516 N N . VAL A 1 206 ? -0.549 19.647 -15.351 1.00 81.56 206 VAL A N 1
ATOM 1517 C CA . VAL A 1 206 ? 0.496 19.267 -16.310 1.00 81.56 206 VAL A CA 1
ATOM 1518 C C . VAL A 1 206 ? 0.005 19.412 -17.748 1.00 81.56 206 VAL A C 1
ATOM 1520 O O . VAL A 1 206 ? 0.718 19.990 -18.564 1.00 81.56 206 VAL A O 1
ATOM 1523 N N . GLU A 1 207 ? -1.216 18.969 -18.056 1.00 81.62 207 GLU A N 1
ATOM 1524 C CA . GLU A 1 207 ? -1.828 19.123 -19.384 1.00 81.62 207 GLU A CA 1
ATOM 1525 C C . GLU A 1 207 ? -1.950 20.603 -19.776 1.00 81.62 207 GLU A C 1
ATOM 1527 O O . GLU A 1 207 ? -1.574 20.982 -20.886 1.00 81.62 207 GLU A O 1
ATOM 1532 N N . ARG A 1 208 ? -2.363 21.471 -18.841 1.00 81.75 208 ARG A N 1
ATOM 1533 C CA . ARG A 1 208 ? -2.411 22.925 -19.063 1.00 81.75 208 ARG A CA 1
ATOM 1534 C C . ARG A 1 208 ? -1.044 23.533 -19.369 1.00 81.75 208 ARG A C 1
ATOM 1536 O O . ARG A 1 208 ? -0.948 24.373 -20.258 1.00 81.75 208 ARG A O 1
ATOM 1543 N N . ARG A 1 209 ? 0.011 23.123 -18.658 1.00 74.25 209 ARG A N 1
ATOM 1544 C CA . ARG A 1 209 ? 1.378 23.609 -18.921 1.00 74.25 209 ARG A CA 1
ATOM 1545 C C . ARG A 1 209 ? 1.956 23.065 -20.227 1.00 74.25 209 ARG A C 1
ATOM 1547 O O . ARG A 1 209 ? 2.641 23.800 -20.927 1.00 74.25 209 ARG A O 1
ATOM 1554 N N . ALA A 1 210 ? 1.672 21.811 -20.571 1.00 69.88 210 ALA A N 1
ATOM 1555 C CA . ALA A 1 210 ? 2.145 21.196 -21.809 1.00 69.88 210 ALA A CA 1
ATOM 1556 C C . ALA A 1 210 ? 1.462 21.792 -23.053 1.00 69.88 210 ALA A C 1
ATOM 1558 O O . ALA A 1 210 ? 2.136 22.041 -24.048 1.00 69.88 210 ALA A O 1
ATOM 1559 N N . GLY A 1 211 ? 0.159 22.089 -22.979 1.00 63.91 211 GLY A N 1
ATOM 1560 C CA . GLY A 1 211 ? -0.568 22.783 -24.048 1.00 63.91 211 GLY A CA 1
ATOM 1561 C C . GLY A 1 211 ? -0.056 24.205 -24.311 1.00 63.91 211 GLY A C 1
ATOM 1562 O O . GLY A 1 211 ? -0.109 24.670 -25.443 1.00 63.91 211 GLY A O 1
ATOM 1563 N N . TRP A 1 212 ? 0.510 24.865 -23.296 1.00 51.66 212 TRP A N 1
ATOM 1564 C CA . TRP A 1 212 ? 1.118 26.195 -23.428 1.00 51.66 212 TRP A CA 1
ATOM 1565 C C . TRP A 1 212 ? 2.462 26.179 -24.177 1.00 51.66 212 TRP A C 1
ATOM 1567 O O . TRP A 1 212 ? 2.823 27.161 -24.806 1.00 51.66 212 TRP A O 1
ATOM 1577 N N . LEU A 1 213 ? 3.196 25.060 -24.144 1.00 51.84 213 LEU A N 1
ATOM 1578 C CA . LEU A 1 213 ? 4.478 24.894 -24.846 1.00 51.84 213 LEU A CA 1
ATOM 1579 C C . LEU A 1 213 ? 4.326 24.362 -26.284 1.00 51.84 213 LEU A C 1
ATOM 1581 O O . LEU A 1 213 ? 5.305 24.327 -27.024 1.00 51.84 213 LEU A O 1
ATOM 1585 N N . ALA A 1 214 ? 3.126 23.916 -26.672 1.00 52.50 214 ALA A N 1
ATOM 1586 C CA . ALA A 1 214 ? 2.837 23.351 -27.994 1.00 52.50 214 ALA A CA 1
ATOM 1587 C C . ALA A 1 214 ? 2.285 24.374 -29.009 1.00 52.50 214 ALA A C 1
ATOM 1589 O O . ALA A 1 214 ? 2.141 24.029 -30.178 1.00 52.50 214 ALA A O 1
ATOM 1590 N N . ASN A 1 215 ? 2.014 25.610 -28.577 1.00 41.69 215 ASN A N 1
ATOM 1591 C CA . ASN A 1 215 ? 1.699 26.763 -29.428 1.00 41.69 215 ASN A CA 1
ATOM 1592 C C . ASN A 1 215 ? 2.758 27.861 -29.199 1.00 41.69 215 ASN A C 1
ATOM 1594 O O . ASN A 1 215 ? 2.521 28.748 -28.376 1.00 41.69 215 ASN A O 1
ATOM 1598 N N . PRO A 1 216 ? 3.943 27.783 -29.830 1.00 46.50 216 PRO A N 1
ATOM 1599 C CA . PRO A 1 216 ? 4.789 28.956 -30.025 1.00 46.50 216 PRO A CA 1
ATOM 1600 C C . PRO A 1 216 ? 4.183 29.925 -31.051 1.00 46.50 216 PRO A C 1
ATOM 1602 O O . PRO A 1 216 ? 3.548 29.448 -32.021 1.00 46.50 216 PRO A O 1
#

Nearest PDB structures (foldseek):
  6z0c-assembly4_D  TM=2.242E-01  e=2.337E+00  Escherichia coli

Sequence (216 aa):
MTQALLQALPVFVPTFGRALLVNLEIAAHALAIGLPAGLALGWLCCPPAAPAAWPGWRRLNGRVAAGVVALLRAAPAFVVMYVLLHALSARWAVSAQAAVALALAAYCAAFLADHLLATLVDHRAGARGGVLLFALGVVRVYFVMVLSSGFGAAIGVTEATAVTLRALERLPTFGDRLWLLAGVVLVFIALRQAVQAAIHAVRWLVERRAGWLANP

Mean predicted aligned error: 6.3 Å

Foldseek 3Di:
DDPVLVVLCVVLVVLLVVLLVLLLVLLVLLLVLLVVLLLVLLVLLAADPDNVPDDPVSVVSNVVSVVLLVVLCPDDLVNQLCCQQPVDDPVSHDDLSVSLSNSLSSVSSSQLSVLSNVLVVCVVVVHPCSVLVSVLSSLVSSLVSSVVSLCSLVVPRSHNVVSLVVSLVVDPDPVSNVVSVVVSVVVSVVVVVVSVVVSVVVVVVVVVVVVVVVPD

Secondary structure (DSSP, 8-state):
--HHHHHHHHHHHHHHHHHHHHHHHHHHHHHHHHHHHHHHHHHHHPPPSSGGGS-HHHHHHHHHHHHHHHHHHHS-HHHHHHHHHHTS-GGG---HHHHHHHHHHHHHHHHHHHHHHHHHHHHHTT-S-HHHHHHHHHHHHHHHHHHHGGGGGGGT--SHHHHHHHHHHH-SSHHHHHHHHHHHHHHHHHHHHHHHHHHHHHHHHHHHHHHHHS--

=== Feature glossary ===
A reading guide for the features in this record.

Start from the sequence.

  · This is the polypeptide sequence — one letter per residue, N-terminus first. Length ranges from a few dozen residues for small domains to over a thousand for large multi-domain proteins.

Fold it, and you get atomic coordinates and the backbone conformation that goes with them.

  · Structure coordinates are given as an mmCIF _atom_site loop: one row per atom with element, residue name, chain id, sequence number, and x/y/z position in Å. Only the four main-chain atoms per residue are included here; side chains are omitted to keep the record compact.

  · Backbone dihedral angles. Every residue except chain termini has a φ (preceding-C → N → Cα → C) and a ψ (N → Cα → C → next-N). They are reported in degrees following the IUPAC sign convention. Secondary structure is essentially a statement about which (φ, ψ) basin each residue occupies.

  · The SS8 string is DSSP's per-residue secondary-structure call. α-helix (H) means an i→i+4 H-bond ladder; β-strand (E) means the residue participates in a β-sheet; 3₁₀ (G) and π (I) are tighter and wider helices; T/S are turns/bends; '-' is loop.

  · SS3 is a coarse helix/strand/coil call (letters a/b/c) made by the P-SEA algorithm from inter-Cα distances and dihedrals. It is less detailed than DSSP but needs only Cα positions.

Summarize the fold with a handful of shape descriptors and a per-residue structural alphabet.

  · Radius of gyration (Rg) is the root-mean-square distance of Cα atoms from their centroid — a single number for overall size and compactness. A globular domain of N residues has Rg ≈ 2.2·N^0.38 Å; an extended or disordered chain has a much larger Rg. The Cα contact count is the number of residue pairs whose Cα atoms are within 8 Å and are more than four positions apart in sequence — a standard proxy for tertiary packing density. The bounding box is the smallest axis-aligned box enclosing all Cα atoms.

  · The Foldseek 3Di string encodes local tertiary geometry as a 20-letter alphabet — one character per residue — derived from the relative positions of nearby Cα atoms. Unlike the amino-acid sequence, 3Di is a direct function of the 3D structure, so two proteins with the same fold have similar 3Di strings even at low sequence identity.

  · Solvent-accessible surface area (SASA) is the area in Å² traced out by the centre of a 1.4 Å probe sphere (a water molecule) rolled over the protein's van der Waals surface (Shrake–Rupley / Lee–Richards construction). Buried residues have near-zero SASA; fully exposed residues can exceed 200 Å². The total SASA scales roughly with the number of surface residues.

Ask how reliable the model is.

  · pLDDT (predicted Local Distance Difference Test) is AlphaFold's per-residue confidence score, ranging from 0 to 100. Values above 90 indicate high confidence (typically well-packed cores); 70–90 is confident; 50–70 low confidence; below 50 usually means the region is disordered or the prediction is unreliable there. AlphaFold stores pLDDT in the mmCIF B-factor column.

  · B-factor (Debye–Waller factor) reflects atomic displacement in the crystal lattice. It is an experimental observable (units Å²), not a prediction; low values mean the atom is pinned down, high values mean it moves or is heterogeneous across the crystal.

  · Predicted Aligned Error (PAE) is an AlphaFold confidence matrix: entry (i, j) is the expected error in the position of residue j, in ångströms, when the prediction is superimposed on the true structure at residue i. Low PAE within a block of residues means that block is internally rigid and well-predicted; high PAE between two blocks means their relative placement is uncertain even if each block individually is confident.

Place it in context: what it resembles, what it is annotated as, and how it looks.

  · Nearest PDB neighbors are the top structural matches found by Foldseek when searching this structure against the entire Protein Data Bank. Each hit reports a TM-score (0 to 1; >0.5 almost always implies the same fold) and an E-value. These are *structural* homologs — they may share no detectable sequence similarity.

  · Functional annotations link the protein to curated databases. InterPro entries identify conserved domains and families by matching the sequence against member-database signatures (Pfam, PROSITE, CDD, …). Gene Ontology (GO) terms describe molecular function, biological process, and cellular component in a controlled vocabulary. CATH places the structure in a hierarchical fold classification (Class/Architecture/Topology/Homologous-superfamily). The organism is the source species.

  · Three diagnostic plots accompany the record. The Cα contact map visualizes the tertiary structure as a 2D adjacency matrix (8 Å cutoff, sequence-local contacts suppressed). The Ramachandran plot shows the distribution of backbone (φ, ψ) torsions, with points in the α and β basins reflecting secondary structure content. The PAE plot shows AlphaFold's inter-residue confidence as a color matrix.

  · Six rendered views show the 3D structure from the faces of a cube — i.e. along ±x, ±y, ±z. Rendering representation is drawn randomly per protein from cartoon (secondary-structure ribbons), sticks (backbone bonds), or molecular surface; coloring is either N→C rainbow (blue at the N-terminus through red at the C-terminus) or one color per chain.